Protein AF-A0A0B7FF82-F1 (afdb_monomer_lite)

pLDDT: mean 78.98, std 16.93, range [34.62, 98.12]

Organism: Thanatephorus cucumeris (strain AG1-IB / isolate 7/3/14) (NCBI:txid1108050)

Sequence (242 aa):
MGSDRDMAFTEPEFLHVLNASPKLRILHLDVTIRNASQSPSQIQLEELEVLFLSWVEDKTNLVRLLYPGAQPLKLILDARNRLSMSRSAAKELIKLFERSNVAELYVHHIKGTPGCGEALFNPFHLLELAPHLRTLAISGVDMNRYFRRLNKAPGPFYNTARLLHTLHMIETSIDWTSYLELVQMYGAQKITIWDCTLYNLEGASRTQEDQEVIRSLLASVCPDTRVLGDNILKLAGLYIEK

Radius of gyration: 19.56 Å; chains: 1; bounding box: 48×43×53 Å

Secondary structure (DSSP, 8-state):
-------EEEHHHHHHHHHT-TT--EEEE--EEES--SSPPPEEETT--EEEEE--S-THHHHTTEEE-SSPEEEEEEESS-----HHHHHHHHHHHHHS-EEEEEEEE-TT---TTGGGG-HHHHHHH-TT--EEEEES-BTHHHHTT--S---TT--S-----EEEEES-EEEHHHHHHHHHHHT-SEEEEES-EEE-SS-PPP-HHHHHHHHHHHHHH-SEEEEE-SSTT---------

Structure (mmCIF, N/CA/C/O backbone):
data_AF-A0A0B7FF82-F1
#
_entry.id   AF-A0A0B7FF82-F1
#
loop_
_atom_site.group_PDB
_atom_site.id
_atom_site.type_symbol
_atom_site.label_atom_id
_atom_site.label_alt_id
_atom_site.label_comp_id
_atom_site.label_asym_id
_atom_site.label_entity_id
_atom_site.label_seq_id
_atom_site.pdbx_PDB_ins_code
_atom_site.Cartn_x
_atom_site.Cartn_y
_atom_site.Cartn_z
_atom_site.occupancy
_atom_site.B_iso_or_equiv
_atom_site.auth_seq_id
_atom_site.auth_comp_id
_atom_site.auth_asym_id
_atom_site.auth_atom_id
_atom_site.pdbx_PDB_model_num
ATOM 1 N N . MET A 1 1 ? -18.353 28.192 -8.642 1.00 40.00 1 MET A N 1
ATOM 2 C CA . MET A 1 1 ? -17.470 27.526 -7.662 1.00 40.00 1 MET A CA 1
ATOM 3 C C . MET A 1 1 ? -18.359 26.999 -6.551 1.00 40.00 1 MET A C 1
ATOM 5 O O . MET A 1 1 ? -18.756 27.769 -5.688 1.00 40.00 1 MET A O 1
ATOM 9 N N . GLY A 1 2 ? -18.812 25.750 -6.673 1.00 38.81 2 GLY A N 1
ATOM 10 C CA . GLY A 1 2 ? -19.641 25.122 -5.645 1.00 38.81 2 GLY A CA 1
ATOM 11 C C . GLY A 1 2 ? -18.763 24.794 -4.447 1.00 38.81 2 GLY A C 1
ATOM 12 O O . GLY A 1 2 ? -17.707 24.197 -4.627 1.00 38.81 2 GLY A O 1
ATOM 13 N N . SER A 1 3 ? -19.159 25.231 -3.253 1.00 44.31 3 SER A N 1
ATOM 14 C CA . SER A 1 3 ? -18.548 24.758 -2.016 1.00 44.31 3 SER A CA 1
ATOM 15 C C . SER A 1 3 ? -18.901 23.282 -1.879 1.00 44.31 3 SER A C 1
ATOM 17 O O . SER A 1 3 ? -20.028 22.952 -1.493 1.00 44.31 3 SER A O 1
ATOM 19 N N . ASP A 1 4 ? -17.971 22.415 -2.257 1.00 48.25 4 ASP A N 1
ATOM 20 C CA . ASP A 1 4 ? -18.033 21.013 -1.885 1.00 48.25 4 ASP A CA 1
ATOM 21 C C . ASP A 1 4 ? -18.129 20.987 -0.358 1.00 48.25 4 ASP A C 1
ATOM 23 O O . ASP A 1 4 ? -17.284 21.538 0.354 1.00 48.25 4 ASP A O 1
ATOM 27 N N . ARG A 1 5 ? -19.273 20.533 0.152 1.00 54.03 5 ARG A N 1
ATOM 28 C CA . ARG A 1 5 ? -19.497 20.474 1.592 1.00 54.03 5 ARG A CA 1
ATOM 29 C C . ARG A 1 5 ? -18.702 19.280 2.081 1.00 54.03 5 ARG A C 1
ATOM 31 O O . ARG A 1 5 ? -19.242 18.180 2.102 1.00 54.03 5 ARG A O 1
ATOM 38 N N . ASP A 1 6 ? -17.452 19.508 2.471 1.00 66.25 6 ASP A N 1
ATOM 39 C CA . ASP A 1 6 ? -16.661 18.499 3.169 1.00 66.25 6 ASP A CA 1
ATOM 40 C C . ASP A 1 6 ? -17.501 17.925 4.313 1.00 66.25 6 ASP A C 1
ATOM 42 O O . ASP A 1 6 ? -17.897 18.636 5.249 1.00 66.25 6 ASP A O 1
ATOM 46 N N . MET A 1 7 ? -17.823 16.636 4.207 1.00 72.94 7 MET A N 1
ATOM 47 C CA . MET A 1 7 ? -18.606 15.931 5.207 1.00 72.94 7 MET A CA 1
ATOM 48 C C . MET A 1 7 ? -17.759 15.826 6.476 1.00 72.94 7 MET A C 1
ATOM 50 O O . MET A 1 7 ? -16.739 15.134 6.520 1.00 72.94 7 MET A O 1
ATOM 54 N N . ALA A 1 8 ? -18.156 16.567 7.506 1.00 84.69 8 ALA A N 1
ATOM 55 C CA . ALA A 1 8 ? -17.412 16.664 8.749 1.00 84.69 8 ALA A CA 1
ATOM 56 C C . ALA A 1 8 ? -18.181 16.012 9.895 1.00 84.69 8 ALA A C 1
ATOM 58 O O . ALA A 1 8 ? -19.346 16.330 10.117 1.00 84.69 8 ALA A O 1
ATOM 59 N N . PHE A 1 9 ? -17.492 15.156 10.643 1.00 87.44 9 PHE A N 1
ATOM 60 C CA . PHE A 1 9 ? -17.998 14.524 11.857 1.00 87.44 9 PHE A CA 1
ATOM 61 C C . PHE A 1 9 ? -17.228 15.051 13.062 1.00 87.44 9 PHE A C 1
ATOM 63 O O . PHE A 1 9 ? -16.037 15.353 12.970 1.00 87.44 9 PHE A O 1
ATOM 70 N N . THR A 1 10 ? -17.874 15.133 14.216 1.00 91.25 10 THR A N 1
ATOM 71 C CA . THR A 1 10 ? -17.145 15.123 15.488 1.00 91.25 10 THR A CA 1
ATOM 72 C C . THR A 1 10 ? -16.651 13.707 15.792 1.00 91.25 10 THR A C 1
ATOM 74 O O . THR A 1 10 ? -17.191 12.722 15.283 1.00 91.25 10 THR A O 1
ATOM 77 N N . GLU A 1 11 ? -15.620 13.578 16.629 1.00 90.88 11 GLU A N 1
ATOM 78 C CA . GLU A 1 11 ? -15.125 12.258 17.048 1.00 90.88 11 GLU A CA 1
ATOM 79 C C . GLU A 1 11 ? -16.233 11.363 17.652 1.00 90.88 11 GLU A C 1
ATOM 81 O O . GLU A 1 11 ? -16.356 10.222 17.203 1.00 90.88 11 GLU A O 1
ATOM 86 N N . PRO A 1 12 ? -17.100 11.836 18.575 1.00 91.88 12 PRO A N 1
ATOM 87 C CA . PRO A 1 12 ? -18.174 11.005 19.122 1.00 91.88 12 PRO A CA 1
ATOM 88 C C . PRO A 1 12 ? -19.206 10.561 18.082 1.00 91.88 12 PRO A C 1
ATOM 90 O O . PRO A 1 12 ? -19.645 9.415 18.121 1.00 91.88 12 PRO A O 1
ATOM 93 N N . GLU A 1 13 ? -19.585 11.434 17.142 1.00 92.31 13 GLU A N 1
ATOM 94 C CA . GLU A 1 13 ? -20.528 11.079 16.070 1.00 92.31 13 GLU A CA 1
ATOM 95 C C . GLU A 1 13 ? -19.948 9.987 15.172 1.00 92.31 13 GLU A C 1
ATOM 97 O O . GLU A 1 13 ? -20.625 9.009 14.860 1.00 92.31 13 GLU A O 1
ATOM 102 N N . PHE A 1 14 ? -18.673 10.119 14.803 1.00 91.88 14 PHE A N 1
ATOM 103 C CA . PHE A 1 14 ? -17.989 9.126 13.985 1.00 91.88 14 PHE A CA 1
ATOM 104 C C . PHE A 1 14 ? -17.886 7.771 14.697 1.00 91.88 14 PHE A C 1
ATOM 106 O O . PHE A 1 14 ? -18.216 6.733 14.122 1.00 91.88 14 PHE A O 1
ATOM 113 N N . LEU A 1 15 ? -17.495 7.777 15.974 1.00 91.62 15 LEU A N 1
ATOM 114 C CA . LEU A 1 15 ? -17.429 6.563 16.787 1.00 91.62 15 LEU A CA 1
ATOM 115 C C . LEU A 1 15 ? -18.806 5.929 16.988 1.00 91.62 15 LEU A C 1
ATOM 117 O O . LEU A 1 15 ? -18.913 4.707 16.987 1.00 91.62 15 LEU A O 1
ATOM 121 N N . HIS A 1 16 ? -19.863 6.727 17.142 1.00 93.44 16 HIS A N 1
ATOM 122 C CA . HIS A 1 16 ? -21.224 6.214 17.260 1.00 93.44 16 HIS A CA 1
ATOM 123 C C . HIS A 1 16 ? -21.656 5.459 15.996 1.00 93.44 16 HIS A C 1
ATOM 125 O O . HIS A 1 16 ? -22.162 4.342 16.098 1.00 93.44 16 HIS A O 1
ATOM 131 N N . VAL A 1 17 ? -21.393 6.025 14.812 1.00 92.62 17 VAL A N 1
ATOM 132 C CA . VAL A 1 17 ? -21.700 5.384 13.521 1.00 92.62 17 VAL A CA 1
ATOM 133 C C . VAL A 1 17 ? -20.985 4.041 13.385 1.00 92.62 17 VAL A C 1
ATOM 135 O O . VAL A 1 17 ? -21.599 3.038 13.016 1.00 92.62 17 VAL A O 1
ATOM 138 N N . LEU A 1 18 ? -19.693 4.006 13.708 1.00 93.25 18 LEU A N 1
ATOM 139 C CA . LEU A 1 18 ? -18.904 2.783 13.613 1.00 93.25 18 LEU A CA 1
ATOM 140 C C . LEU A 1 18 ? -19.322 1.742 14.670 1.00 93.25 18 LEU A C 1
ATOM 142 O O . LEU A 1 18 ? -19.438 0.565 14.341 1.00 93.25 18 LEU A O 1
ATOM 146 N N . ASN A 1 19 ? -19.646 2.155 15.902 1.00 92.94 19 ASN A N 1
ATOM 147 C CA . ASN A 1 19 ? -20.131 1.252 16.958 1.00 92.94 19 ASN A CA 1
ATOM 148 C C . ASN A 1 19 ? -21.500 0.640 16.638 1.00 92.94 19 ASN A C 1
ATOM 150 O O . ASN A 1 19 ? -21.784 -0.485 17.044 1.00 92.94 19 ASN A O 1
ATOM 154 N N . ALA A 1 20 ? -22.348 1.353 15.893 1.00 95.06 20 ALA A N 1
ATOM 155 C CA . ALA A 1 20 ? -23.614 0.815 15.401 1.00 95.06 20 ALA A CA 1
ATOM 156 C C . ALA A 1 20 ? -23.423 -0.277 14.326 1.00 95.06 20 ALA A C 1
ATOM 158 O O . ALA A 1 20 ? -24.378 -0.970 13.977 1.00 95.06 20 ALA A O 1
ATOM 159 N N . SER A 1 21 ? -22.196 -0.447 13.818 1.00 94.94 21 SER A N 1
ATOM 160 C CA . SER A 1 21 ? -21.850 -1.353 12.722 1.00 94.94 21 SER A CA 1
ATOM 161 C C . SER A 1 21 ? -20.706 -2.313 13.106 1.00 94.94 21 SER A C 1
ATOM 163 O O . SER A 1 21 ? -19.668 -2.314 12.450 1.00 94.94 21 SER A O 1
ATOM 165 N N . PRO A 1 22 ? -20.858 -3.177 14.130 1.00 91.12 22 PRO A N 1
ATOM 166 C CA . PRO A 1 22 ? -19.760 -4.024 14.622 1.00 91.12 22 PRO A CA 1
ATOM 167 C C . PRO A 1 22 ? -19.246 -5.051 13.596 1.00 91.12 22 PRO A C 1
ATOM 169 O O . PRO A 1 22 ? -18.112 -5.505 13.692 1.00 91.12 22 PRO A O 1
ATOM 172 N N . LYS A 1 23 ? -20.062 -5.392 12.590 1.00 95.25 23 LYS A N 1
ATOM 173 C CA . LYS A 1 23 ? -19.728 -6.321 11.493 1.00 95.25 23 LYS A CA 1
ATOM 174 C C . LYS A 1 23 ? -19.339 -5.602 10.199 1.00 95.25 23 LYS A C 1
ATOM 176 O O . LYS A 1 23 ? -19.610 -6.074 9.094 1.00 95.25 23 LYS A O 1
ATOM 181 N N . LEU A 1 24 ? -18.817 -4.384 10.316 1.00 96.62 24 LEU A N 1
ATOM 182 C CA . LEU A 1 24 ? -18.441 -3.576 9.164 1.00 96.62 24 LEU A CA 1
ATOM 183 C C . LEU A 1 24 ? -17.237 -4.200 8.449 1.00 96.62 24 LEU A C 1
ATOM 185 O O . LEU A 1 24 ? -16.134 -4.219 8.984 1.00 96.62 24 LEU A O 1
ATOM 189 N N . ARG A 1 25 ? -17.454 -4.653 7.211 1.00 97.50 25 ARG A N 1
ATOM 190 C CA . ARG A 1 25 ? -16.411 -5.277 6.376 1.00 97.50 25 ARG A CA 1
ATOM 191 C C . ARG A 1 25 ? -15.735 -4.307 5.416 1.00 97.50 25 ARG A C 1
ATOM 193 O O . ARG A 1 25 ? -14.570 -4.482 5.077 1.00 97.50 25 ARG A O 1
ATOM 200 N N . ILE A 1 26 ? -16.456 -3.280 4.970 1.00 97.44 26 ILE A N 1
ATOM 201 C CA . ILE A 1 26 ? -15.978 -2.307 3.985 1.00 97.44 26 ILE A CA 1
ATOM 202 C C . ILE A 1 26 ? -16.196 -0.913 4.551 1.0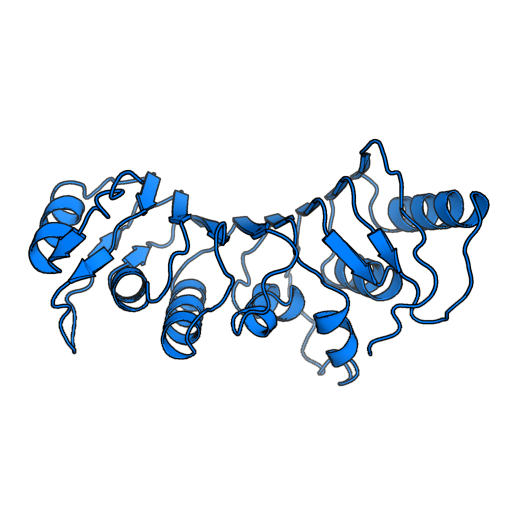0 97.44 26 ILE A C 1
ATOM 204 O O . ILE A 1 26 ? -17.328 -0.533 4.843 1.00 97.44 26 ILE A O 1
ATOM 208 N N . LEU A 1 27 ? -15.118 -0.146 4.670 1.00 95.00 27 LEU A N 1
ATOM 209 C CA . LEU A 1 27 ? -15.146 1.220 5.165 1.00 95.00 27 LEU A CA 1
ATOM 210 C C . LEU A 1 27 ? -14.478 2.149 4.155 1.00 95.00 27 LEU A C 1
ATOM 212 O O . LEU A 1 27 ? -13.267 2.098 3.947 1.00 95.00 27 LEU A O 1
ATOM 216 N N . HIS A 1 28 ? -15.282 3.008 3.534 1.00 93.81 28 HIS A N 1
ATOM 217 C CA . HIS A 1 28 ? -14.808 4.068 2.653 1.00 93.81 28 HIS A CA 1
ATOM 218 C C . HIS A 1 28 ? -14.920 5.400 3.383 1.00 93.81 28 HIS A C 1
ATOM 220 O O . HIS A 1 28 ? -16.013 5.830 3.743 1.00 93.81 28 HIS A O 1
ATOM 226 N N . LEU A 1 29 ? -13.776 6.042 3.610 1.00 89.38 29 LEU A N 1
ATOM 227 C CA . LEU A 1 29 ? -13.695 7.298 4.332 1.00 89.38 29 LEU A CA 1
ATOM 228 C C . LEU A 1 29 ? -13.237 8.428 3.424 1.00 89.38 29 LEU A C 1
ATOM 230 O O . LEU A 1 29 ? -12.063 8.525 3.053 1.00 89.38 29 LEU A O 1
ATOM 234 N N . ASP A 1 30 ? -14.169 9.342 3.177 1.00 86.25 30 ASP A N 1
ATOM 235 C CA . ASP A 1 30 ? -13.869 10.679 2.687 1.00 86.25 30 ASP A CA 1
ATOM 236 C C . ASP A 1 30 ? -14.491 11.758 3.576 1.00 86.25 30 ASP A C 1
ATOM 238 O O . ASP A 1 30 ? -15.372 12.514 3.184 1.00 86.25 30 ASP A O 1
ATOM 242 N N . VAL A 1 31 ? -14.081 11.741 4.845 1.00 86.38 31 VAL A N 1
ATOM 243 C CA . VAL A 1 31 ? -14.624 12.612 5.889 1.00 86.38 31 VAL A CA 1
ATOM 244 C C . VAL A 1 31 ? -13.506 13.271 6.686 1.00 86.38 31 VAL A C 1
ATOM 246 O O . VAL A 1 31 ? -12.389 12.744 6.763 1.00 86.38 31 VAL A O 1
ATOM 249 N N . THR A 1 32 ? -13.835 14.387 7.332 1.00 85.81 32 THR A N 1
ATOM 250 C CA . THR A 1 32 ? -12.939 15.106 8.247 1.00 85.81 32 THR A CA 1
ATOM 251 C C . THR A 1 32 ? -13.455 15.007 9.677 1.00 85.81 32 THR A C 1
ATOM 253 O O . THR A 1 32 ? -14.637 15.239 9.931 1.00 85.81 32 THR A O 1
ATOM 256 N N . ILE A 1 33 ? -12.565 14.702 10.628 1.00 87.25 33 ILE A N 1
ATOM 257 C CA . ILE A 1 33 ? -12.908 14.644 12.055 1.00 87.25 33 ILE A CA 1
ATOM 258 C C . ILE A 1 33 ? -12.558 15.972 12.728 1.00 87.25 33 ILE A C 1
ATOM 260 O O . ILE A 1 33 ? -11.385 16.338 12.841 1.00 87.25 33 ILE A O 1
ATOM 264 N N . ARG A 1 34 ? -13.582 16.689 13.192 1.00 86.69 34 ARG A N 1
ATOM 265 C CA . ARG A 1 34 ? -13.465 17.939 13.953 1.00 86.69 34 ARG A CA 1
ATOM 266 C C . ARG A 1 34 ? -13.378 17.661 15.450 1.00 86.69 34 ARG A C 1
ATOM 268 O O . ARG A 1 34 ? -13.913 16.667 15.935 1.00 86.69 34 ARG A O 1
ATOM 275 N N . ASN A 1 35 ? -12.757 18.591 16.180 1.00 81.88 35 ASN A N 1
ATOM 276 C CA . ASN A 1 35 ? -12.686 18.589 17.649 1.00 81.88 35 ASN A CA 1
ATOM 277 C C . ASN A 1 35 ? -12.169 17.268 18.231 1.00 81.88 35 ASN A C 1
ATOM 279 O O . ASN A 1 35 ? -12.656 16.787 19.250 1.00 81.88 35 ASN A O 1
ATOM 283 N N . ALA A 1 36 ? -11.215 16.658 17.539 1.00 82.12 36 ALA A N 1
ATOM 284 C CA . ALA A 1 36 ? -10.747 15.338 17.888 1.00 82.12 36 ALA A CA 1
ATOM 285 C C . ALA A 1 36 ? -9.899 15.403 19.173 1.00 82.12 36 ALA A C 1
ATOM 287 O O . ALA A 1 36 ? -9.033 16.270 19.320 1.00 82.12 36 ALA A O 1
ATOM 288 N N . SER A 1 37 ? -10.152 14.484 20.101 1.00 85.19 37 SER A N 1
ATOM 289 C CA . SER A 1 37 ? -9.522 14.426 21.420 1.00 85.19 37 SER A CA 1
ATOM 290 C C . SER A 1 37 ? -8.003 14.261 21.308 1.00 85.19 37 SER A C 1
ATOM 292 O O . SER A 1 37 ? -7.484 13.715 20.334 1.00 85.19 37 SER A O 1
ATOM 294 N N . GLN A 1 38 ? -7.246 14.706 22.312 1.00 83.62 38 GLN A N 1
ATOM 295 C CA . GLN A 1 38 ? -5.817 14.369 22.391 1.00 83.62 38 GLN A CA 1
ATOM 296 C C . GLN A 1 38 ? -5.604 12.874 22.674 1.00 83.62 38 GLN A C 1
ATOM 298 O O . GLN A 1 38 ? -4.640 12.292 22.180 1.00 83.62 38 GLN A O 1
ATOM 303 N N . SER A 1 39 ? -6.547 12.259 23.389 1.00 83.50 39 SER A N 1
ATOM 304 C CA . SER A 1 39 ? -6.572 10.839 23.740 1.00 83.50 39 SER A CA 1
ATOM 305 C C . SER A 1 39 ? -7.880 10.244 23.229 1.00 83.50 39 SER A C 1
ATOM 307 O O . SER A 1 39 ? -8.856 10.173 23.982 1.00 83.50 39 SER A O 1
ATOM 309 N N . PRO A 1 40 ? -7.960 9.933 21.928 1.00 81.81 40 PRO A N 1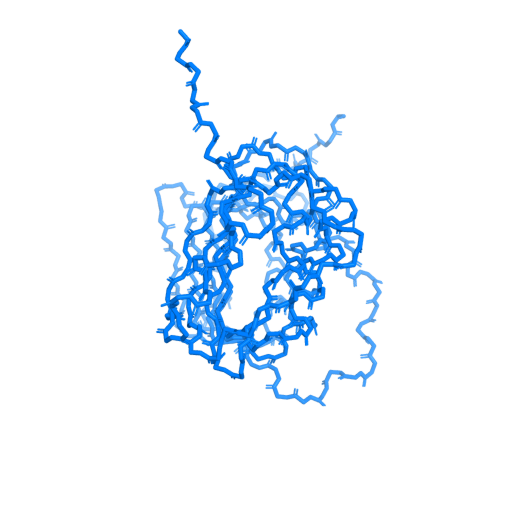
ATOM 310 C CA . PRO A 1 40 ? -9.214 9.527 21.332 1.00 81.81 40 PRO A CA 1
ATOM 311 C C . PRO A 1 40 ? -9.617 8.118 21.754 1.00 81.81 40 PRO A C 1
ATOM 313 O O . PRO A 1 40 ? -8.767 7.249 21.972 1.00 81.81 40 PRO A O 1
ATOM 316 N N . SER A 1 41 ? -10.926 7.885 21.820 1.00 84.06 41 SER A N 1
ATOM 317 C CA . SER A 1 41 ? -11.439 6.524 21.980 1.00 84.06 41 SER A CA 1
ATOM 318 C C . SER A 1 41 ? -11.215 5.743 20.687 1.00 84.06 41 SER A C 1
ATOM 320 O O . SER A 1 41 ? -11.465 6.241 19.591 1.00 84.06 41 SER A O 1
ATOM 322 N N . GLN A 1 42 ? -10.707 4.523 20.817 1.00 87.25 42 GLN A N 1
ATOM 323 C CA . GLN A 1 42 ? -10.388 3.655 19.686 1.00 87.25 42 GLN A CA 1
ATOM 324 C C . GLN A 1 42 ? -11.567 2.745 19.378 1.00 87.25 42 GLN A C 1
ATOM 326 O O . GLN A 1 42 ? -12.291 2.343 20.291 1.00 87.25 42 GLN A O 1
ATOM 331 N N . ILE A 1 43 ? -11.731 2.389 18.106 1.00 90.00 43 ILE A N 1
ATOM 332 C CA . ILE A 1 43 ? -12.765 1.452 17.687 1.00 90.00 43 ILE A CA 1
ATOM 333 C C . ILE A 1 43 ? -12.172 0.203 17.057 1.00 90.00 43 ILE A C 1
ATOM 335 O O . ILE A 1 43 ? -11.415 0.275 16.088 1.00 90.00 43 ILE A O 1
ATOM 339 N N . GLN A 1 44 ? -12.546 -0.939 17.630 1.00 93.94 44 GLN A N 1
ATOM 340 C CA . GLN A 1 44 ? -12.208 -2.252 17.105 1.00 93.94 44 GLN A CA 1
ATOM 341 C C . GLN A 1 44 ? -13.105 -2.553 15.906 1.00 93.94 44 GLN A C 1
ATOM 343 O O . GLN A 1 44 ? -14.330 -2.523 16.008 1.00 93.94 44 GLN A O 1
ATOM 348 N N . LEU A 1 45 ? -12.483 -2.829 14.766 1.00 95.44 45 LEU A N 1
ATOM 349 C CA . LEU A 1 45 ? -13.148 -3.166 13.513 1.00 95.44 45 LEU A CA 1
ATOM 350 C C . LEU A 1 45 ? -12.754 -4.603 13.139 1.00 95.44 45 LEU A C 1
ATOM 352 O O . LEU A 1 45 ? -11.951 -4.828 12.233 1.00 95.44 45 LEU A O 1
ATOM 356 N N . GLU A 1 46 ? -13.265 -5.572 13.906 1.00 95.88 46 GLU A N 1
ATOM 357 C CA . GLU A 1 46 ? -12.818 -6.976 13.876 1.00 95.88 46 GLU A CA 1
ATOM 358 C C . GLU A 1 46 ? -13.027 -7.660 12.519 1.00 95.88 46 GLU A C 1
ATOM 360 O O . GLU A 1 46 ? -12.185 -8.448 12.088 1.00 95.88 46 GLU A O 1
ATOM 365 N N . GLU A 1 47 ? -14.131 -7.336 11.842 1.00 96.94 47 GLU A N 1
ATOM 366 C CA . GLU A 1 47 ? -14.510 -7.911 10.546 1.00 96.94 47 GLU A CA 1
ATOM 367 C C . GLU A 1 47 ? -14.066 -7.048 9.349 1.00 96.94 47 GLU A C 1
ATOM 369 O O . GLU A 1 47 ? -14.467 -7.320 8.219 1.00 96.94 47 GLU A O 1
ATOM 374 N N . LEU A 1 48 ? -13.256 -6.001 9.559 1.00 97.69 48 LEU A N 1
ATOM 375 C CA . LEU A 1 48 ? -12.864 -5.096 8.478 1.00 97.69 48 LEU A CA 1
ATOM 376 C C . LEU A 1 48 ? -11.927 -5.780 7.478 1.00 97.69 48 LEU A C 1
ATOM 378 O O . LEU A 1 48 ? -10.819 -6.185 7.816 1.00 97.69 48 LEU A O 1
ATOM 382 N N . GLU A 1 49 ? -12.357 -5.820 6.221 1.00 98.12 49 GLU A N 1
ATOM 383 C CA . GLU A 1 49 ? -11.633 -6.431 5.104 1.00 98.12 49 GLU A CA 1
ATOM 384 C C . GLU A 1 49 ? -11.145 -5.390 4.098 1.00 98.12 49 GLU A C 1
ATOM 386 O O . GLU A 1 49 ? -10.108 -5.575 3.466 1.00 98.12 49 GLU A O 1
ATOM 391 N N . VAL A 1 50 ? -11.871 -4.280 3.933 1.00 98.06 50 VAL A N 1
ATOM 392 C CA . VAL A 1 50 ? -11.520 -3.220 2.982 1.00 98.06 50 VAL A CA 1
ATOM 393 C C . VAL A 1 50 ? -11.576 -1.867 3.668 1.00 98.06 50 VAL A C 1
ATOM 395 O O . VAL A 1 50 ? -12.631 -1.441 4.139 1.00 98.06 50 VAL A O 1
ATOM 398 N N . LEU A 1 51 ? -10.449 -1.160 3.659 1.00 96.00 51 LEU A N 1
ATOM 399 C CA . LEU A 1 51 ? -10.345 0.219 4.109 1.00 96.00 51 LEU A CA 1
ATOM 400 C C . LEU A 1 51 ? -9.909 1.100 2.943 1.00 96.00 51 LEU A C 1
ATOM 402 O O . LEU A 1 51 ? -8.790 0.985 2.447 1.00 96.00 51 LEU A O 1
ATOM 406 N N . PHE A 1 52 ? -10.790 2.002 2.528 1.00 94.06 52 PHE A N 1
ATOM 407 C CA . PHE A 1 52 ? -10.482 3.029 1.546 1.00 94.06 52 PHE A CA 1
ATOM 408 C C . PHE A 1 52 ? -10.332 4.374 2.249 1.00 94.06 52 PHE A C 1
ATOM 410 O O . PHE A 1 52 ? -11.272 4.866 2.876 1.00 94.06 52 PHE A O 1
ATOM 417 N N . LEU A 1 53 ? -9.160 4.984 2.104 1.00 89.12 53 LEU A N 1
ATOM 418 C CA . LEU A 1 53 ? -8.854 6.319 2.592 1.00 89.12 53 LEU A CA 1
ATOM 419 C C . LEU A 1 53 ? -8.631 7.237 1.389 1.00 89.12 53 LEU A C 1
ATOM 421 O O . LEU A 1 53 ? -7.560 7.226 0.778 1.00 89.12 53 LEU A O 1
ATOM 425 N N . SER A 1 54 ? -9.637 8.059 1.081 1.00 84.06 54 SER A N 1
ATOM 426 C CA . SER A 1 54 ? -9.428 9.243 0.244 1.00 84.06 54 SER A CA 1
ATOM 427 C C . SER A 1 54 ? -8.505 10.168 1.032 1.00 84.06 54 SER A C 1
ATOM 429 O O . SER A 1 54 ? -8.821 10.523 2.165 1.00 84.06 54 SER A O 1
ATOM 431 N N . TRP A 1 55 ? -7.319 10.489 0.537 1.00 72.25 55 TRP A N 1
ATOM 432 C CA . TRP A 1 55 ? -6.353 11.296 1.270 1.00 72.25 55 TRP A CA 1
ATOM 433 C C . TRP A 1 55 ? -6.490 12.763 0.875 1.00 72.25 55 TRP A C 1
ATOM 435 O O . TRP A 1 55 ? -5.972 13.224 -0.141 1.00 72.25 55 TRP A O 1
ATOM 445 N N . VAL A 1 56 ? -7.185 13.493 1.739 1.00 57.56 56 VAL A N 1
ATOM 446 C CA . VAL A 1 56 ? -7.207 14.957 1.796 1.00 57.56 56 VAL A CA 1
ATOM 447 C C . VAL A 1 56 ? -6.468 15.347 3.081 1.00 57.56 56 VAL A C 1
ATOM 449 O O . VAL A 1 56 ? -6.475 14.574 4.039 1.00 57.56 56 VAL A O 1
ATOM 452 N N . GLU A 1 57 ? -5.741 16.463 3.074 1.00 63.53 57 GLU A N 1
ATOM 453 C CA . GLU A 1 57 ? -4.800 16.888 4.124 1.00 63.53 57 GLU A CA 1
ATOM 454 C C . GLU A 1 57 ? -5.307 16.668 5.576 1.00 63.53 57 GLU A C 1
ATOM 456 O O . GLU A 1 57 ? -6.480 16.835 5.889 1.00 63.53 57 GLU A O 1
ATOM 461 N N . ASP A 1 58 ? -4.388 16.287 6.473 1.00 63.91 58 ASP A N 1
ATOM 462 C CA . ASP A 1 58 ? -4.588 16.115 7.927 1.00 63.91 58 ASP A CA 1
ATOM 463 C C . ASP A 1 58 ? -5.643 15.087 8.406 1.00 63.91 58 ASP A C 1
ATOM 465 O O . ASP A 1 58 ? -6.343 15.268 9.404 1.00 63.91 58 ASP A O 1
ATOM 469 N N . LYS A 1 59 ? -5.678 13.903 7.780 1.00 76.19 59 LYS A N 1
ATOM 470 C CA . LYS A 1 59 ? -6.422 12.731 8.296 1.00 76.19 59 LYS A CA 1
ATOM 471 C C . LYS A 1 59 ? -5.749 12.020 9.481 1.00 76.19 59 LYS A C 1
ATOM 473 O O . LYS A 1 59 ? -6.143 10.907 9.830 1.00 76.19 59 LYS A O 1
ATOM 478 N N . THR A 1 60 ? -4.801 12.673 10.168 1.00 84.44 60 THR A N 1
ATOM 479 C CA . THR A 1 60 ? -4.186 12.177 11.418 1.00 84.44 60 THR A CA 1
ATOM 480 C C . THR A 1 60 ? -5.267 11.739 12.409 1.00 84.44 60 THR A C 1
ATOM 482 O O . THR A 1 60 ? -5.203 10.655 12.992 1.00 84.44 60 THR A O 1
ATOM 485 N N . ASN A 1 61 ? -6.304 12.573 12.544 1.00 87.31 61 ASN A N 1
ATOM 486 C CA . ASN A 1 61 ? -7.383 12.353 13.494 1.00 87.31 61 ASN A CA 1
ATOM 487 C C . ASN A 1 61 ? -8.271 11.169 13.149 1.00 87.31 61 ASN A C 1
ATOM 489 O O . ASN A 1 61 ? -8.808 10.550 14.056 1.00 87.31 61 ASN A O 1
ATOM 493 N N . LEU A 1 62 ? -8.414 10.864 11.864 1.00 89.06 62 LEU A N 1
ATOM 494 C CA . LEU A 1 62 ? -9.201 9.741 11.387 1.00 89.06 62 LEU A CA 1
ATOM 495 C C . LEU A 1 62 ? -8.439 8.432 11.600 1.00 89.06 62 LEU A C 1
ATOM 497 O O . LEU A 1 62 ? -8.957 7.503 12.210 1.00 89.06 62 LEU A O 1
ATOM 501 N N . VAL A 1 63 ? -7.183 8.378 11.145 1.00 89.81 63 VAL A N 1
ATOM 502 C CA . VAL A 1 63 ? -6.375 7.150 11.153 1.00 89.81 63 VAL A CA 1
ATOM 503 C C . VAL A 1 63 ? -6.168 6.620 12.570 1.00 89.81 63 VAL A C 1
ATOM 505 O O . VAL A 1 63 ? -6.265 5.415 12.784 1.00 89.81 63 VAL A O 1
ATOM 508 N N . ARG A 1 64 ? -5.943 7.494 13.556 1.00 90.88 64 ARG A N 1
ATOM 509 C CA . ARG A 1 64 ? -5.735 7.089 14.959 1.00 90.88 64 ARG A CA 1
ATOM 510 C C . ARG A 1 64 ? -6.955 6.448 15.635 1.00 90.88 64 ARG A C 1
ATOM 512 O O . ARG A 1 64 ? -6.787 5.803 16.664 1.00 90.88 64 ARG A O 1
ATOM 519 N N . LEU A 1 65 ? -8.161 6.632 15.088 1.00 91.44 65 LEU A N 1
ATOM 520 C CA . LEU A 1 65 ? -9.389 6.031 15.625 1.00 91.44 65 LEU A CA 1
ATOM 521 C C . LEU A 1 65 ? -9.536 4.571 15.195 1.00 91.44 65 LEU A C 1
ATOM 523 O O . LEU A 1 65 ? -10.132 3.774 15.914 1.00 91.44 65 LEU A O 1
ATOM 527 N N . LEU A 1 66 ? -8.985 4.221 14.031 1.00 92.81 66 LEU A N 1
ATOM 528 C CA . LEU A 1 66 ? -9.215 2.939 13.376 1.00 92.81 66 LEU A CA 1
ATOM 529 C C . LEU A 1 66 ? -8.284 1.861 13.934 1.00 92.81 66 LEU A C 1
ATOM 531 O O . LEU A 1 66 ? -7.059 1.969 13.807 1.00 92.81 66 LEU A O 1
ATOM 535 N N . TYR A 1 67 ? -8.862 0.800 14.493 1.00 94.62 67 TYR A N 1
ATOM 536 C CA . TYR A 1 67 ? -8.154 -0.410 14.910 1.00 94.62 67 TYR A CA 1
ATOM 537 C C . TYR A 1 67 ? -8.752 -1.624 14.190 1.00 94.62 67 TYR A C 1
ATOM 539 O O . TYR A 1 67 ? -9.694 -2.237 14.693 1.00 94.62 67 TYR A O 1
ATOM 547 N N . PRO A 1 68 ? -8.256 -1.950 12.981 1.00 95.38 68 PRO A N 1
ATOM 548 C CA . PRO A 1 68 ? -8.659 -3.163 12.277 1.00 95.38 68 PRO A CA 1
ATOM 549 C C . PRO A 1 68 ? -8.317 -4.421 13.081 1.00 95.38 68 PRO A C 1
ATOM 551 O O . PRO A 1 68 ? -7.325 -4.447 13.809 1.00 95.38 68 PRO A O 1
ATOM 554 N N . GLY A 1 69 ? -9.133 -5.463 12.933 1.00 93.75 69 GLY A N 1
ATOM 555 C CA . GLY A 1 69 ? -8.871 -6.771 13.527 1.00 93.75 69 GLY A CA 1
ATOM 556 C C . GLY A 1 69 ? -7.742 -7.550 12.841 1.00 93.75 69 GLY A C 1
ATOM 557 O O . GLY A 1 69 ? -6.979 -7.039 12.023 1.00 93.75 69 GLY A O 1
ATOM 558 N N . ALA A 1 70 ? -7.666 -8.846 13.150 1.00 94.38 70 ALA A N 1
ATOM 559 C CA . ALA A 1 70 ? -6.665 -9.756 12.585 1.00 94.38 70 ALA A CA 1
ATOM 560 C C . ALA A 1 70 ? -6.958 -10.198 11.134 1.00 94.38 70 ALA A C 1
ATOM 562 O O . ALA A 1 70 ? -6.131 -10.883 10.522 1.00 94.38 70 ALA A O 1
ATOM 563 N N . GLN A 1 71 ? -8.124 -9.841 10.584 1.00 95.69 71 GLN A N 1
ATOM 564 C CA . GLN A 1 71 ? -8.514 -10.209 9.222 1.00 95.69 71 GLN A CA 1
ATOM 565 C C . GLN A 1 71 ? -7.565 -9.592 8.182 1.00 95.69 71 GLN A C 1
ATOM 567 O O . GLN A 1 71 ? -7.116 -8.459 8.369 1.00 95.69 71 GLN A O 1
ATOM 572 N N . PRO A 1 72 ? -7.247 -10.310 7.086 1.00 97.25 72 PRO A N 1
ATOM 573 C CA . PRO A 1 72 ? -6.484 -9.746 5.980 1.00 97.25 72 PRO A CA 1
ATOM 574 C C . PRO A 1 72 ? -7.152 -8.477 5.441 1.00 97.25 72 PRO A C 1
ATOM 576 O O . PRO A 1 72 ? -8.283 -8.514 4.960 1.00 97.25 72 PRO A O 1
ATOM 579 N N . LEU A 1 73 ? -6.434 -7.361 5.513 1.00 98.12 73 LEU A N 1
ATOM 580 C CA . LEU A 1 73 ? -6.938 -6.047 5.144 1.00 98.12 73 LEU A CA 1
ATOM 581 C C . LEU A 1 73 ? -6.450 -5.651 3.750 1.00 98.12 73 LEU A C 1
ATOM 583 O O . LEU A 1 73 ? -5.249 -5.664 3.460 1.00 98.12 73 LEU A O 1
ATOM 587 N N . LYS A 1 74 ? -7.392 -5.214 2.916 1.00 98.12 74 LYS A N 1
ATOM 588 C CA . LYS A 1 74 ? -7.147 -4.452 1.695 1.00 98.12 74 LYS A CA 1
ATOM 589 C C . LYS A 1 74 ? -7.185 -2.964 2.017 1.00 98.12 74 LYS A C 1
ATOM 591 O O . LYS A 1 74 ? -8.249 -2.406 2.286 1.00 98.12 74 LYS A O 1
ATOM 596 N N . LEU A 1 75 ? -6.026 -2.320 1.967 1.00 95.56 75 LEU A N 1
ATOM 597 C CA . LEU A 1 75 ? -5.873 -0.888 2.188 1.00 95.56 75 LEU A CA 1
ATOM 598 C C . LEU A 1 75 ? -5.749 -0.160 0.847 1.00 95.56 75 LEU A C 1
ATOM 600 O O . LEU A 1 75 ? -4.874 -0.467 0.038 1.00 95.56 75 LEU A O 1
ATOM 604 N N . ILE A 1 76 ? -6.617 0.820 0.616 1.00 93.50 76 ILE A N 1
ATOM 605 C CA . ILE A 1 76 ? -6.596 1.676 -0.570 1.00 93.50 76 ILE A CA 1
ATOM 606 C C . ILE A 1 76 ? -6.346 3.110 -0.113 1.00 93.50 76 ILE A C 1
ATOM 608 O O . ILE A 1 76 ? -7.112 3.659 0.677 1.00 93.50 76 ILE A O 1
ATOM 612 N N . LEU A 1 77 ? -5.261 3.699 -0.601 1.00 89.19 77 LEU A N 1
ATOM 613 C CA . LEU A 1 77 ? -4.827 5.057 -0.312 1.00 89.19 77 LEU A CA 1
ATOM 614 C C . LEU A 1 77 ? -4.922 5.869 -1.595 1.00 89.19 77 LEU A C 1
ATOM 616 O O . LEU A 1 77 ? -4.204 5.604 -2.559 1.00 89.19 77 LEU A O 1
ATOM 620 N N . ASP A 1 78 ? -5.811 6.851 -1.602 1.00 86.12 78 ASP A N 1
ATOM 621 C CA . ASP A 1 78 ? -6.105 7.643 -2.786 1.00 86.12 78 ASP A CA 1
ATOM 622 C C . ASP A 1 78 ? -5.739 9.111 -2.563 1.00 86.12 78 ASP A C 1
ATOM 624 O O . ASP A 1 78 ? -6.500 9.884 -1.991 1.00 86.12 78 ASP A O 1
ATOM 628 N N . ALA A 1 79 ? -4.550 9.504 -3.010 1.00 74.25 79 ALA A N 1
ATOM 629 C CA . ALA A 1 79 ? -4.014 10.851 -2.866 1.00 74.25 79 ALA A CA 1
ATOM 630 C C . ALA A 1 79 ? -4.298 11.709 -4.109 1.00 74.25 79 ALA A C 1
ATOM 632 O O . ALA A 1 79 ? -3.384 12.260 -4.727 1.00 74.25 79 ALA A O 1
ATOM 633 N N . ARG A 1 80 ? -5.582 11.812 -4.471 1.00 66.88 80 ARG A N 1
ATOM 634 C CA . ARG A 1 80 ? -6.074 12.519 -5.662 1.00 66.88 80 ARG A CA 1
ATOM 635 C C . ARG A 1 80 ? -5.611 13.977 -5.773 1.00 66.88 80 ARG A C 1
ATOM 637 O O . ARG A 1 80 ? -5.375 14.437 -6.879 1.00 66.88 80 ARG A O 1
ATOM 644 N N . ASN A 1 81 ? -5.462 14.713 -4.669 1.00 57.38 81 ASN A N 1
ATOM 645 C CA . ASN A 1 81 ? -5.283 16.170 -4.760 1.00 57.38 81 ASN A CA 1
ATOM 646 C C . ASN A 1 81 ? -3.912 16.704 -4.327 1.00 57.38 81 ASN A C 1
ATOM 648 O O . ASN A 1 81 ? -3.474 17.672 -4.942 1.00 57.38 81 ASN A O 1
ATOM 652 N N . ARG A 1 82 ? -3.217 16.091 -3.354 1.00 58.78 82 ARG A N 1
ATOM 653 C CA . ARG A 1 82 ? -1.797 16.332 -3.001 1.00 58.78 82 ARG A CA 1
ATOM 654 C C . ARG A 1 82 ? -1.280 15.192 -2.121 1.00 58.78 82 ARG A C 1
ATOM 656 O O . ARG A 1 82 ? -1.947 14.825 -1.158 1.00 58.78 82 ARG A O 1
ATOM 663 N N . LEU A 1 83 ? -0.051 14.715 -2.341 1.00 57.34 83 LEU A N 1
ATOM 664 C CA . LEU A 1 83 ? 0.670 13.874 -1.365 1.00 57.34 83 LEU A CA 1
ATOM 665 C C . LEU A 1 83 ? 1.346 14.690 -0.241 1.00 57.34 83 LEU A C 1
ATOM 667 O O . LEU A 1 83 ? 2.359 14.273 0.332 1.00 57.34 83 LEU A O 1
ATOM 671 N N . SER A 1 84 ? 0.809 15.860 0.119 1.00 64.25 84 SER A N 1
ATOM 672 C CA . SER A 1 84 ? 1.245 16.630 1.293 1.00 64.25 84 SER A CA 1
ATOM 673 C C . SER A 1 84 ? 0.774 15.937 2.577 1.00 64.25 84 SER A C 1
ATOM 675 O O . SER A 1 84 ? -0.123 16.374 3.291 1.00 64.25 84 SER A O 1
ATOM 677 N N . MET A 1 85 ? 1.397 14.804 2.895 1.00 73.38 85 MET A N 1
ATOM 678 C CA . MET A 1 85 ? 1.181 14.128 4.162 1.00 73.38 85 MET A CA 1
ATOM 679 C C . MET A 1 85 ? 1.992 14.834 5.247 1.00 73.38 85 MET A C 1
ATOM 681 O O . MET A 1 85 ? 3.220 14.902 5.175 1.00 73.38 85 MET A O 1
ATOM 685 N N . SER A 1 86 ? 1.319 15.357 6.270 1.00 77.69 86 SER A N 1
ATOM 686 C CA . SER A 1 86 ? 2.014 15.874 7.447 1.00 77.69 86 SER A CA 1
ATOM 687 C C . SER A 1 86 ? 2.817 14.751 8.117 1.00 77.69 86 SER A C 1
ATOM 689 O O . SER A 1 86 ? 2.463 13.571 8.049 1.00 77.69 86 SER A O 1
ATOM 691 N N . ARG A 1 87 ? 3.903 15.101 8.818 1.00 80.00 87 ARG A N 1
ATOM 692 C CA . ARG A 1 87 ? 4.695 14.104 9.564 1.00 80.00 87 ARG A CA 1
ATOM 693 C C . ARG A 1 87 ? 3.855 13.355 10.603 1.00 80.00 87 ARG A C 1
ATOM 695 O O . ARG A 1 87 ? 4.154 12.202 10.892 1.00 80.00 87 ARG A O 1
ATOM 702 N N . SER A 1 88 ? 2.840 13.999 11.181 1.00 82.81 88 SER A N 1
ATOM 703 C CA . SER A 1 88 ? 1.913 13.354 12.115 1.00 82.81 88 SER A CA 1
ATOM 704 C C . SER A 1 88 ? 1.050 12.316 11.408 1.00 82.81 88 SER A C 1
ATOM 706 O O . SER A 1 88 ? 0.972 11.185 11.875 1.00 82.81 88 SER A O 1
ATOM 708 N N . ALA A 1 89 ? 0.484 12.657 10.250 1.00 81.69 89 ALA A N 1
ATOM 709 C CA . ALA A 1 89 ? -0.344 11.733 9.491 1.00 81.69 89 ALA A CA 1
ATOM 710 C C . ALA A 1 89 ? 0.474 10.534 8.974 1.00 81.69 89 ALA A C 1
ATOM 712 O O . ALA A 1 89 ? 0.005 9.402 9.050 1.00 81.69 89 ALA A O 1
ATOM 713 N N . ALA A 1 90 ? 1.731 10.754 8.569 1.00 82.44 90 ALA A N 1
ATOM 714 C CA . ALA A 1 90 ? 2.655 9.676 8.208 1.00 82.44 90 ALA A CA 1
ATOM 715 C C . ALA A 1 90 ? 2.937 8.729 9.382 1.00 82.44 90 ALA A C 1
ATOM 717 O O . ALA A 1 90 ? 2.891 7.514 9.216 1.00 82.44 90 ALA A O 1
ATOM 718 N N . LYS A 1 91 ? 3.175 9.267 10.586 1.00 86.69 91 LYS A N 1
ATOM 719 C CA . LYS A 1 91 ? 3.363 8.451 11.796 1.00 86.69 91 LYS A CA 1
ATOM 720 C C . LYS A 1 91 ? 2.124 7.627 12.138 1.00 86.69 91 LYS A C 1
ATOM 722 O O . LYS A 1 91 ? 2.260 6.461 12.485 1.00 86.69 91 LYS A O 1
ATOM 727 N N . GLU A 1 92 ? 0.932 8.209 12.048 1.00 88.25 92 GLU A N 1
ATOM 728 C CA . GLU A 1 92 ? -0.304 7.468 12.328 1.00 88.25 92 GLU A CA 1
ATOM 729 C C . GLU A 1 92 ? -0.589 6.397 11.273 1.00 88.25 92 GLU A C 1
ATOM 731 O O . GLU A 1 92 ? -1.078 5.322 11.618 1.00 88.25 92 GLU A O 1
ATOM 736 N N . LEU A 1 93 ? -0.224 6.643 10.012 1.00 88.56 93 LEU A N 1
ATOM 737 C CA . LEU A 1 93 ? -0.318 5.643 8.954 1.00 88.56 93 LEU A CA 1
ATOM 738 C C . LEU A 1 93 ? 0.681 4.494 9.163 1.00 88.56 93 LEU A C 1
ATOM 740 O O . LEU A 1 93 ? 0.297 3.339 9.021 1.00 88.56 93 LEU A O 1
ATOM 744 N N . ILE A 1 94 ? 1.918 4.776 9.591 1.00 89.69 94 ILE A N 1
ATOM 745 C CA . ILE A 1 94 ? 2.880 3.736 10.007 1.00 89.69 94 ILE A CA 1
ATOM 746 C C . ILE A 1 94 ? 2.286 2.880 11.128 1.00 89.69 94 ILE A C 1
ATOM 748 O O . ILE A 1 94 ? 2.225 1.661 11.002 1.00 89.69 94 ILE A O 1
ATOM 752 N N . LYS A 1 95 ? 1.751 3.510 12.181 1.00 91.69 95 LYS A N 1
ATOM 753 C CA . LYS A 1 95 ? 1.084 2.778 13.266 1.00 91.69 95 LYS A CA 1
ATOM 754 C C . LYS A 1 95 ? -0.112 1.965 12.776 1.00 91.69 95 LYS A C 1
ATOM 756 O O . LYS A 1 95 ? -0.468 0.983 13.421 1.00 91.69 95 LYS A O 1
ATOM 761 N N . LEU A 1 96 ? -0.809 2.410 11.723 1.00 92.31 96 LEU A N 1
ATOM 762 C CA . LEU A 1 96 ? -1.911 1.654 11.125 1.00 92.31 96 LEU A CA 1
ATOM 763 C C . LEU A 1 96 ? -1.375 0.377 10.478 1.00 92.31 96 LEU A C 1
ATOM 765 O O . LEU A 1 96 ? -1.946 -0.679 10.727 1.00 92.31 96 LEU A O 1
ATOM 769 N N . PHE A 1 97 ? -0.275 0.450 9.724 1.00 92.19 97 PHE A N 1
ATOM 770 C CA . PHE A 1 97 ? 0.395 -0.738 9.186 1.00 92.19 97 PHE A CA 1
ATOM 771 C C . PHE A 1 97 ? 0.837 -1.697 10.295 1.00 92.19 97 PHE A C 1
ATOM 773 O O . PHE A 1 97 ? 0.524 -2.878 10.222 1.00 92.19 97 PHE A O 1
ATOM 780 N N . GLU A 1 98 ? 1.477 -1.190 11.353 1.00 91.81 98 GLU A N 1
ATOM 781 C CA . GLU A 1 98 ? 1.987 -2.014 12.462 1.00 91.81 98 GLU A CA 1
ATOM 782 C C . GLU A 1 98 ? 0.893 -2.813 13.186 1.00 91.81 98 GLU A C 1
ATOM 784 O O . GLU A 1 98 ? 1.145 -3.920 13.658 1.00 91.81 98 GLU A O 1
ATOM 789 N N . ARG A 1 99 ? -0.323 -2.259 13.290 1.00 93.31 99 ARG A N 1
ATOM 790 C CA . ARG A 1 99 ? -1.442 -2.896 14.004 1.00 93.31 99 ARG A CA 1
ATOM 791 C C . ARG A 1 99 ? -2.432 -3.635 13.108 1.00 93.31 99 ARG A C 1
ATOM 793 O O . ARG A 1 99 ? -3.345 -4.258 13.637 1.00 93.31 99 ARG A O 1
ATOM 800 N N . SER A 1 100 ? -2.294 -3.538 11.787 1.00 94.31 100 SER A N 1
ATOM 801 C CA . SER A 1 100 ? -3.246 -4.120 10.836 1.00 94.31 100 SER A CA 1
ATOM 802 C C . SER A 1 100 ? -2.606 -5.261 10.062 1.00 94.31 100 SER A C 1
ATOM 804 O O . SER A 1 100 ? -1.442 -5.201 9.674 1.00 94.31 100 SER A O 1
ATOM 806 N N . ASN A 1 101 ? -3.390 -6.282 9.738 1.00 95.69 101 ASN A N 1
ATOM 807 C CA . ASN A 1 101 ? -2.937 -7.368 8.878 1.00 95.69 101 ASN A CA 1
ATOM 808 C C . ASN A 1 101 ? -3.067 -6.990 7.388 1.00 95.69 101 ASN 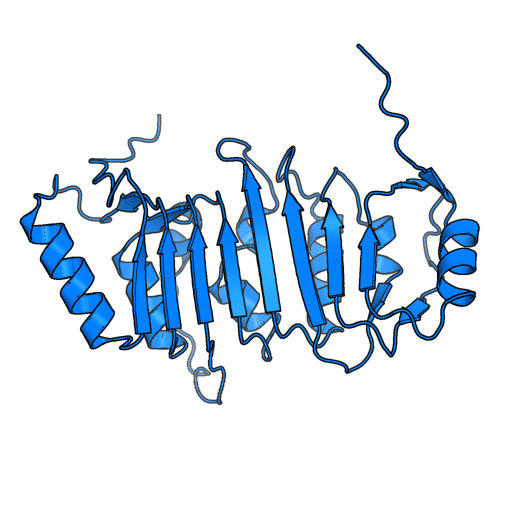A C 1
ATOM 810 O O . ASN A 1 101 ? -3.882 -7.559 6.667 1.00 95.69 101 ASN A O 1
ATOM 814 N N . VAL A 1 102 ? -2.313 -5.985 6.925 1.00 95.94 102 VAL A N 1
ATOM 815 C CA . VAL A 1 102 ? -2.404 -5.507 5.532 1.00 95.94 102 VAL A CA 1
ATOM 816 C C . VAL A 1 102 ? -1.880 -6.573 4.568 1.00 95.94 102 VAL A C 1
ATOM 818 O O . VAL A 1 102 ? -0.683 -6.850 4.524 1.00 95.94 102 VAL A O 1
ATOM 821 N N . ALA A 1 103 ? -2.787 -7.146 3.777 1.00 97.00 103 ALA A N 1
ATOM 822 C CA . ALA A 1 103 ? -2.493 -8.176 2.783 1.00 97.00 103 ALA A CA 1
ATOM 823 C C . ALA A 1 103 ? -2.495 -7.624 1.351 1.00 97.00 103 ALA A C 1
ATOM 825 O O . ALA A 1 103 ? -1.768 -8.129 0.492 1.00 97.00 103 ALA A O 1
ATOM 826 N N . GLU A 1 104 ? -3.264 -6.564 1.097 1.00 97.75 104 GLU A N 1
ATOM 827 C CA . GLU A 1 104 ? -3.265 -5.848 -0.177 1.00 97.75 104 GLU A CA 1
ATOM 828 C C . GLU A 1 104 ? -3.140 -4.342 0.061 1.00 97.75 104 GLU A C 1
ATOM 830 O O . GLU A 1 104 ? -3.855 -3.780 0.891 1.00 97.75 104 GLU A O 1
ATOM 835 N N . LEU A 1 105 ? -2.266 -3.682 -0.694 1.00 95.31 105 LEU A N 1
ATOM 836 C CA . LEU A 1 105 ? -2.068 -2.240 -0.640 1.00 95.31 105 LEU A CA 1
ATOM 837 C C . LEU A 1 105 ? -2.169 -1.643 -2.039 1.00 95.31 105 LEU A C 1
ATOM 839 O O . LEU A 1 105 ? -1.425 -2.021 -2.942 1.00 95.31 105 LEU A O 1
ATOM 843 N N . TYR A 1 106 ? -3.057 -0.666 -2.186 1.00 93.38 106 TYR A N 1
ATOM 844 C CA . TYR A 1 106 ? -3.219 0.127 -3.396 1.00 93.38 106 TYR A CA 1
ATOM 845 C C . TYR A 1 106 ? -2.921 1.580 -3.071 1.00 93.38 106 TYR A C 1
ATOM 847 O O . TYR A 1 106 ? -3.589 2.178 -2.233 1.00 93.38 106 TYR A O 1
ATOM 855 N N . VAL A 1 107 ? -1.929 2.148 -3.741 1.00 88.81 107 VAL A N 1
ATOM 856 C CA . VAL A 1 107 ? -1.560 3.556 -3.620 1.00 88.81 107 VAL A CA 1
ATOM 857 C C . VAL A 1 107 ? -1.831 4.217 -4.956 1.00 88.81 107 VAL A C 1
ATOM 859 O O . VAL A 1 107 ? -1.218 3.860 -5.960 1.00 88.81 107 VAL A O 1
ATOM 862 N N . HIS A 1 108 ? -2.744 5.179 -4.972 1.00 86.12 108 HIS A N 1
ATOM 863 C CA . HIS A 1 108 ? -3.026 6.002 -6.136 1.00 86.12 108 HIS A CA 1
ATOM 864 C C . HIS A 1 108 ? -2.625 7.447 -5.857 1.00 86.12 108 HIS A C 1
ATOM 866 O O . HIS A 1 108 ? -2.967 8.013 -4.819 1.00 86.12 108 HIS A O 1
ATOM 872 N N . HIS A 1 109 ? -1.882 8.035 -6.784 1.00 76.69 109 HIS A N 1
ATOM 873 C CA . HIS A 1 109 ? -1.410 9.406 -6.712 1.00 76.69 109 HIS A CA 1
ATOM 874 C C . HIS A 1 109 ? -1.503 10.066 -8.083 1.00 76.69 109 HIS A C 1
ATOM 876 O O . HIS A 1 109 ? -1.236 9.432 -9.098 1.00 76.69 109 HIS A O 1
ATOM 882 N N . ILE A 1 110 ? -1.816 11.361 -8.118 1.00 63.88 110 ILE A N 1
ATOM 883 C CA . ILE A 1 110 ? -1.778 12.136 -9.359 1.00 63.88 110 ILE A CA 1
ATOM 884 C C . ILE A 1 110 ? -0.385 12.747 -9.549 1.00 63.88 110 ILE A C 1
ATOM 886 O O . ILE A 1 110 ? 0.102 13.510 -8.712 1.00 63.88 110 ILE A O 1
ATOM 890 N N . LYS A 1 111 ? 0.258 12.435 -10.683 1.00 61.94 111 LYS A N 1
ATOM 891 C CA . LYS A 1 111 ? 1.575 12.968 -11.077 1.00 61.94 111 LYS A CA 1
ATOM 892 C C . LYS A 1 111 ? 1.654 14.492 -10.904 1.00 61.94 111 LYS A C 1
ATOM 894 O O . LYS A 1 111 ? 0.766 15.221 -11.333 1.00 61.94 111 LYS A O 1
ATOM 899 N N . GLY A 1 112 ? 2.779 14.975 -10.367 1.00 53.81 112 GLY A N 1
ATOM 900 C CA . GLY A 1 112 ? 3.119 16.404 -10.345 1.00 53.81 112 GLY A CA 1
ATOM 901 C C . GLY A 1 112 ? 2.867 17.139 -9.027 1.00 53.81 112 GLY A C 1
ATOM 902 O O . GLY A 1 112 ? 3.163 18.331 -8.958 1.00 53.81 112 GLY A O 1
ATOM 903 N N . THR A 1 113 ? 2.387 16.468 -7.971 1.00 52.72 113 THR A N 1
ATOM 904 C CA . THR A 1 113 ? 2.304 17.088 -6.637 1.00 52.72 113 THR A CA 1
ATOM 905 C C . THR A 1 113 ? 3.495 16.672 -5.757 1.00 52.72 113 THR A C 1
ATOM 907 O O . THR A 1 113 ? 3.610 15.499 -5.411 1.00 52.72 113 THR A O 1
ATOM 910 N N . PRO A 1 114 ? 4.429 17.585 -5.421 1.00 47.56 114 PRO A N 1
ATOM 911 C CA . PRO A 1 114 ? 5.491 17.292 -4.460 1.00 47.56 114 PRO A CA 1
ATOM 912 C C . PRO A 1 114 ? 4.886 17.146 -3.062 1.00 47.56 114 PRO A C 1
ATOM 914 O O . PRO A 1 114 ? 4.056 17.962 -2.653 1.00 47.56 114 PRO A O 1
ATOM 917 N N . GLY A 1 115 ? 5.287 16.115 -2.317 1.00 53.41 115 GLY A N 1
ATOM 918 C CA . GLY A 1 115 ? 4.587 15.764 -1.087 1.00 53.41 115 GLY A CA 1
ATOM 919 C C . GLY A 1 115 ? 5.433 15.025 -0.057 1.00 53.41 115 GLY A C 1
ATOM 920 O O . GLY A 1 115 ? 6.131 14.067 -0.357 1.00 53.41 115 GLY A O 1
ATOM 921 N N . CYS A 1 116 ? 5.349 15.427 1.212 1.00 47.62 116 CYS A N 1
ATOM 922 C CA . CYS A 1 116 ? 6.132 14.840 2.306 1.00 47.62 116 CYS A CA 1
ATOM 923 C C . CYS A 1 116 ? 5.787 13.369 2.640 1.00 47.62 116 CYS A C 1
ATOM 925 O O . CYS A 1 116 ? 6.442 12.785 3.504 1.00 47.62 116 CYS A O 1
ATOM 927 N N . GLY A 1 117 ? 4.805 12.764 1.960 1.00 55.62 117 GLY A N 1
ATOM 928 C CA . GLY A 1 117 ? 4.513 11.327 2.028 1.00 55.62 117 GLY A CA 1
ATOM 929 C C . GLY A 1 117 ? 5.453 10.455 1.191 1.00 55.62 117 GLY A C 1
ATOM 930 O O . GLY A 1 117 ? 5.451 9.242 1.361 1.00 55.62 117 GLY A O 1
ATOM 931 N N . GLU A 1 118 ? 6.280 11.062 0.334 1.00 63.00 118 GLU A N 1
ATOM 932 C CA . GLU A 1 118 ? 7.170 10.379 -0.609 1.00 63.00 118 GLU A CA 1
ATOM 933 C C . GLU A 1 118 ? 7.962 9.225 0.059 1.00 63.00 118 GLU A C 1
ATOM 935 O O . GLU A 1 118 ? 7.899 8.081 -0.383 1.00 63.00 118 GLU A O 1
ATOM 940 N N . ALA A 1 119 ? 8.621 9.457 1.200 1.00 62.97 119 ALA A N 1
ATOM 941 C CA . ALA A 1 119 ? 9.425 8.419 1.864 1.00 62.97 119 ALA A CA 1
ATOM 942 C C . ALA A 1 119 ? 8.619 7.212 2.387 1.00 62.97 119 ALA A C 1
ATOM 944 O O . ALA A 1 119 ? 9.170 6.115 2.468 1.00 62.97 119 ALA A O 1
ATOM 945 N N . LEU A 1 120 ? 7.343 7.403 2.741 1.00 70.25 120 LEU A N 1
ATOM 946 C CA . LEU A 1 120 ? 6.491 6.321 3.237 1.00 70.25 120 LEU A CA 1
ATOM 947 C C . LEU A 1 120 ? 6.126 5.341 2.119 1.00 70.25 120 LEU A C 1
ATOM 949 O O . LEU A 1 120 ? 6.007 4.148 2.370 1.00 70.25 120 LEU A O 1
ATOM 953 N N . PHE A 1 121 ? 5.987 5.834 0.887 1.00 76.00 121 PHE A N 1
ATOM 954 C CA . PHE A 1 121 ? 5.578 5.031 -0.266 1.00 76.00 121 PHE A CA 1
ATOM 955 C C . PHE A 1 121 ? 6.740 4.342 -0.984 1.00 76.00 121 PHE A C 1
ATOM 957 O O . PHE A 1 121 ? 6.568 3.813 -2.081 1.00 76.00 121 PHE A O 1
ATOM 964 N N . ASN A 1 122 ? 7.920 4.304 -0.361 1.00 80.19 122 ASN A N 1
ATOM 965 C CA . ASN A 1 122 ? 8.996 3.437 -0.811 1.00 80.19 122 ASN A CA 1
ATOM 966 C C . ASN A 1 122 ? 8.563 1.958 -0.648 1.00 80.19 122 ASN A C 1
ATOM 968 O O . ASN A 1 122 ? 8.305 1.540 0.483 1.00 80.19 122 ASN A O 1
ATOM 972 N N . PRO A 1 123 ? 8.523 1.143 -1.724 1.00 82.44 123 PRO A N 1
ATOM 973 C CA . PRO A 1 123 ? 8.107 -0.258 -1.664 1.00 82.44 123 PRO A CA 1
ATOM 974 C C . PRO A 1 123 ? 8.878 -1.091 -0.649 1.00 82.44 123 PRO A C 1
ATOM 976 O O . PRO A 1 123 ? 8.267 -1.884 0.057 1.00 82.44 123 PRO A O 1
ATOM 979 N N . PHE A 1 124 ? 10.194 -0.893 -0.533 1.00 82.62 124 PHE A N 1
ATOM 980 C CA . PHE A 1 124 ? 11.014 -1.638 0.425 1.00 82.62 124 PHE A CA 1
ATOM 981 C C . PHE A 1 124 ? 10.565 -1.353 1.855 1.00 82.62 124 PHE A C 1
ATOM 983 O O . PHE A 1 124 ? 10.384 -2.273 2.645 1.00 82.62 124 PHE A O 1
ATOM 990 N N . HIS A 1 125 ? 10.298 -0.083 2.161 1.00 83.12 125 HIS A N 1
ATOM 991 C CA . HIS A 1 125 ? 9.817 0.316 3.477 1.00 83.12 125 HIS A CA 1
ATOM 992 C C . HIS A 1 125 ? 8.392 -0.188 3.748 1.00 83.12 125 HIS A C 1
ATOM 994 O O . HIS A 1 125 ? 8.103 -0.672 4.837 1.00 83.12 125 HIS A O 1
ATOM 1000 N N . LEU A 1 126 ? 7.502 -0.154 2.751 1.00 85.06 126 LEU A N 1
ATOM 1001 C CA . LEU A 1 126 ? 6.153 -0.717 2.879 1.00 85.06 126 LEU A CA 1
ATOM 1002 C C . LEU A 1 126 ? 6.185 -2.227 3.152 1.00 85.06 126 LEU A C 1
ATOM 1004 O O . LEU A 1 126 ? 5.444 -2.711 4.002 1.00 85.06 126 LEU A O 1
ATOM 1008 N N . LEU A 1 127 ? 7.074 -2.961 2.482 1.00 86.69 127 LEU A N 1
ATOM 1009 C CA . LEU A 1 127 ? 7.283 -4.400 2.689 1.00 86.69 127 LEU A CA 1
ATOM 1010 C C . LEU A 1 127 ? 7.976 -4.715 4.027 1.00 86.69 127 LEU A C 1
ATOM 1012 O O . LEU A 1 127 ? 7.930 -5.850 4.511 1.00 86.69 127 LEU A O 1
ATOM 1016 N N . GLU A 1 128 ? 8.622 -3.725 4.645 1.00 85.62 128 GLU A N 1
ATOM 1017 C CA . GLU A 1 128 ? 9.101 -3.810 6.025 1.00 85.62 128 GLU A CA 1
ATOM 1018 C C . GLU A 1 128 ? 7.979 -3.628 7.044 1.00 85.62 128 GLU A C 1
ATOM 1020 O O . GLU A 1 128 ? 7.905 -4.401 7.999 1.00 85.62 128 GLU A O 1
ATOM 1025 N N . LEU A 1 129 ? 7.111 -2.641 6.817 1.00 86.56 129 LEU A N 1
ATOM 1026 C CA . LEU A 1 129 ? 5.997 -2.295 7.700 1.00 86.56 129 LEU A CA 1
ATOM 1027 C C . LEU A 1 129 ? 4.841 -3.301 7.641 1.00 86.56 129 LEU A C 1
ATOM 1029 O O . LEU A 1 129 ? 4.168 -3.515 8.645 1.00 86.56 129 LEU A O 1
ATOM 1033 N N . ALA A 1 130 ? 4.603 -3.910 6.480 1.00 90.19 130 ALA A N 1
ATOM 1034 C CA . ALA A 1 130 ? 3.508 -4.844 6.239 1.00 90.19 130 ALA A CA 1
ATOM 1035 C C . ALA A 1 130 ? 4.057 -6.225 5.832 1.00 90.19 130 ALA A C 1
ATOM 1037 O O . ALA A 1 130 ? 4.063 -6.572 4.650 1.00 90.19 130 ALA A O 1
ATOM 1038 N N . PRO A 1 131 ? 4.516 -7.052 6.790 1.00 89.44 131 PRO A N 1
ATOM 1039 C CA . PRO A 1 131 ? 5.156 -8.334 6.486 1.00 89.44 131 PRO A CA 1
ATOM 1040 C C . PRO A 1 131 ? 4.220 -9.365 5.833 1.00 89.44 131 PRO A C 1
ATOM 1042 O O . PRO A 1 131 ? 4.700 -10.335 5.252 1.00 89.44 131 PRO A O 1
ATOM 1045 N N . HIS A 1 132 ? 2.900 -9.172 5.918 1.00 92.25 132 HIS A N 1
ATOM 1046 C CA . HIS A 1 132 ? 1.895 -10.034 5.285 1.00 92.25 132 HIS A CA 1
ATOM 1047 C C . HIS A 1 132 ? 1.413 -9.516 3.923 1.00 92.25 132 HIS A C 1
ATOM 1049 O O . HIS A 1 132 ? 0.500 -10.104 3.339 1.00 92.25 132 HIS A O 1
ATOM 1055 N N . LEU A 1 133 ? 2.017 -8.441 3.407 1.00 94.06 133 LEU A N 1
ATOM 1056 C CA . LEU A 1 133 ? 1.630 -7.840 2.140 1.00 94.06 133 LEU A CA 1
ATOM 1057 C C . LEU A 1 133 ? 1.899 -8.804 0.979 1.00 94.06 133 LEU A C 1
ATOM 1059 O O . LEU A 1 133 ? 3.041 -9.153 0.689 1.00 94.06 133 LEU A O 1
ATOM 1063 N N . ARG A 1 134 ? 0.831 -9.212 0.290 1.00 95.50 134 ARG A N 1
ATOM 1064 C CA . ARG A 1 134 ? 0.880 -10.110 -0.874 1.00 95.50 134 ARG A CA 1
ATOM 1065 C C . ARG A 1 134 ? 0.655 -9.378 -2.184 1.00 95.50 134 ARG A C 1
ATOM 1067 O O . ARG A 1 134 ? 1.197 -9.806 -3.199 1.00 95.50 134 ARG A O 1
ATOM 1074 N N . THR A 1 135 ? -0.108 -8.291 -2.167 1.00 97.00 135 THR A N 1
ATOM 1075 C CA . THR A 1 135 ? -0.407 -7.502 -3.365 1.00 97.00 135 THR A CA 1
ATOM 1076 C C . THR A 1 135 ? -0.039 -6.052 -3.128 1.00 97.00 135 THR A C 1
ATOM 1078 O O . THR A 1 135 ? -0.589 -5.417 -2.232 1.00 97.00 135 THR A O 1
ATOM 1081 N N . LEU A 1 136 ? 0.851 -5.516 -3.957 1.00 95.25 136 LEU A N 1
ATOM 1082 C CA . LEU A 1 136 ? 1.207 -4.104 -3.962 1.00 95.25 136 LEU A CA 1
ATOM 1083 C C . LEU A 1 136 ? 0.860 -3.506 -5.320 1.00 95.25 136 LEU A C 1
ATOM 1085 O O . LEU A 1 136 ? 1.354 -3.968 -6.345 1.00 95.25 136 LEU A O 1
ATOM 1089 N N . ALA A 1 137 ? 0.032 -2.470 -5.328 1.00 94.12 137 ALA A N 1
ATOM 1090 C CA . ALA A 1 137 ? -0.264 -1.680 -6.509 1.00 94.12 137 ALA A CA 1
ATOM 1091 C C . ALA A 1 137 ? 0.105 -0.220 -6.265 1.00 94.12 137 ALA A C 1
ATOM 1093 O O . ALA A 1 137 ? -0.363 0.389 -5.304 1.00 94.12 137 ALA A O 1
ATOM 1094 N N . ILE A 1 138 ? 0.923 0.345 -7.146 1.00 90.38 138 ILE A N 1
ATOM 1095 C CA . ILE A 1 138 ? 1.350 1.741 -7.079 1.00 90.38 138 ILE A CA 1
ATOM 1096 C C . ILE A 1 138 ? 0.988 2.413 -8.394 1.00 90.38 138 ILE A C 1
ATOM 1098 O O . ILE A 1 138 ? 1.355 1.936 -9.469 1.00 90.38 138 ILE A O 1
ATOM 1102 N N . SER A 1 139 ? 0.268 3.528 -8.297 1.00 88.88 139 SER A N 1
ATOM 1103 C CA . SER A 1 139 ? -0.224 4.283 -9.438 1.00 88.88 139 SER A CA 1
ATOM 1104 C C . SER A 1 139 ? 0.162 5.759 -9.365 1.00 88.88 139 SER A C 1
ATOM 1106 O O . SER A 1 139 ? -0.025 6.396 -8.330 1.00 88.88 139 SER A O 1
ATOM 1108 N N . GLY A 1 140 ? 0.724 6.287 -10.459 1.00 83.81 140 GLY A N 1
ATOM 1109 C CA . GLY A 1 140 ? 1.024 7.716 -10.639 1.00 83.81 140 GLY A CA 1
ATOM 1110 C C . GLY A 1 140 ? 2.090 8.304 -9.699 1.00 83.81 140 GLY A C 1
ATOM 1111 O O . GLY A 1 140 ? 2.166 9.518 -9.487 1.00 83.81 140 GLY A O 1
ATOM 1112 N N . VAL A 1 141 ? 2.950 7.447 -9.145 1.00 79.94 141 VAL A N 1
ATOM 1113 C CA . VAL A 1 141 ? 4.091 7.823 -8.298 1.00 79.94 141 VAL A CA 1
ATOM 1114 C C . VAL A 1 141 ? 5.392 7.832 -9.116 1.00 79.94 141 VAL A C 1
ATOM 1116 O O . VAL A 1 141 ? 5.635 6.933 -9.925 1.00 79.94 141 VAL A O 1
ATOM 1119 N N . ASP A 1 142 ? 6.247 8.840 -8.902 1.00 80.12 142 ASP A N 1
ATOM 1120 C CA . ASP A 1 142 ? 7.620 8.855 -9.426 1.00 80.12 142 ASP A CA 1
ATOM 1121 C C . ASP A 1 142 ? 8.559 8.100 -8.482 1.00 80.12 142 ASP A C 1
ATOM 1123 O O . ASP A 1 142 ? 8.935 8.581 -7.413 1.00 80.12 142 ASP A O 1
ATOM 1127 N N . MET A 1 143 ? 8.924 6.888 -8.883 1.00 79.06 143 MET A N 1
ATOM 1128 C CA . MET A 1 143 ? 9.682 5.948 -8.071 1.00 79.06 143 MET A CA 1
ATOM 1129 C C . MET A 1 143 ? 11.191 6.156 -8.148 1.00 79.06 143 MET A C 1
ATOM 1131 O O . MET A 1 143 ? 11.917 5.689 -7.268 1.00 79.06 143 MET A O 1
ATOM 1135 N N . ASN A 1 144 ? 11.680 6.890 -9.153 1.00 75.56 144 ASN A N 1
ATOM 1136 C CA . ASN A 1 144 ? 13.111 7.148 -9.340 1.00 75.56 144 ASN A CA 1
ATOM 113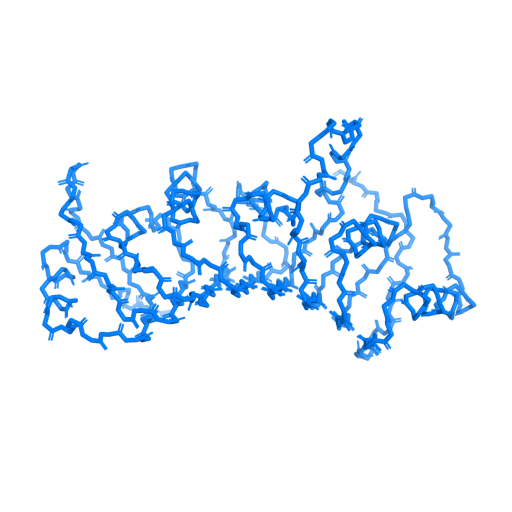7 C C . ASN A 1 144 ? 13.755 7.793 -8.106 1.00 75.56 144 ASN A C 1
ATOM 1139 O O . ASN A 1 144 ? 14.924 7.564 -7.798 1.00 75.56 144 ASN A O 1
ATOM 1143 N N . ARG A 1 145 ? 12.979 8.588 -7.364 1.00 71.50 145 ARG A N 1
ATOM 1144 C CA . ARG A 1 145 ? 13.430 9.266 -6.144 1.00 71.50 145 ARG A CA 1
ATOM 1145 C C . ARG A 1 145 ? 13.675 8.311 -4.974 1.00 71.50 145 ARG A C 1
ATOM 1147 O O . ARG A 1 145 ? 14.495 8.620 -4.109 1.00 71.50 145 ARG A O 1
ATOM 1154 N N . TYR A 1 146 ? 13.003 7.159 -4.937 1.00 71.56 146 TYR A N 1
ATOM 1155 C CA . TYR A 1 146 ? 13.087 6.215 -3.814 1.00 71.56 146 TYR A CA 1
ATOM 1156 C C . TYR A 1 146 ? 14.221 5.223 -3.962 1.00 71.56 146 TYR A C 1
ATOM 1158 O O . TYR A 1 146 ? 14.926 4.940 -2.993 1.00 71.56 146 TYR A O 1
ATOM 1166 N N . PHE A 1 147 ? 14.422 4.738 -5.182 1.00 68.31 147 PHE A N 1
ATOM 1167 C CA . PHE A 1 147 ? 15.420 3.721 -5.469 1.00 68.31 147 PHE A CA 1
ATOM 1168 C C . PHE A 1 147 ? 16.860 4.233 -5.295 1.00 68.31 147 PHE A C 1
ATOM 1170 O O . PHE A 1 147 ? 17.722 3.497 -4.823 1.00 68.31 147 PHE A O 1
ATOM 1177 N N . ARG A 1 148 ? 17.109 5.539 -5.495 1.00 63.19 148 ARG A N 1
ATOM 1178 C CA . ARG A 1 148 ? 18.426 6.176 -5.262 1.00 63.19 148 ARG A CA 1
ATOM 1179 C C . ARG A 1 148 ? 18.963 6.038 -3.825 1.00 63.19 148 ARG A C 1
ATOM 1181 O O . ARG A 1 148 ? 20.144 6.286 -3.594 1.00 63.19 148 ARG A O 1
ATOM 1188 N N . ARG A 1 149 ? 18.124 5.686 -2.841 1.00 54.00 149 ARG A N 1
ATOM 1189 C CA . ARG A 1 149 ? 18.512 5.591 -1.419 1.00 54.00 149 ARG A CA 1
ATOM 1190 C C . ARG A 1 149 ? 18.930 4.188 -0.959 1.00 54.00 149 ARG A C 1
ATOM 1192 O O . ARG A 1 149 ? 19.348 4.057 0.189 1.00 54.00 149 ARG A O 1
ATOM 1199 N N . LEU A 1 150 ? 18.880 3.174 -1.826 1.00 56.09 150 LEU A N 1
ATOM 1200 C CA . LEU A 1 150 ? 19.253 1.787 -1.494 1.00 56.09 150 LEU A CA 1
ATOM 1201 C C . LEU A 1 150 ? 20.766 1.528 -1.436 1.00 56.09 150 LEU A C 1
ATOM 1203 O O . LEU A 1 150 ? 21.181 0.424 -1.115 1.00 56.09 150 LEU A O 1
ATOM 1207 N N . ASN A 1 151 ? 21.609 2.550 -1.621 1.00 49.12 151 ASN A N 1
ATOM 1208 C CA . ASN A 1 151 ? 23.071 2.441 -1.483 1.00 49.12 151 ASN A CA 1
ATOM 1209 C C . ASN A 1 151 ? 23.562 2.057 -0.068 1.00 49.12 151 ASN A C 1
ATOM 1211 O O . ASN A 1 151 ? 24.767 2.008 0.177 1.00 49.12 151 ASN A O 1
ATOM 1215 N N . LYS A 1 152 ? 22.664 1.792 0.887 1.00 51.91 152 LYS A N 1
ATOM 1216 C CA . LYS A 1 152 ? 23.019 1.090 2.118 1.00 51.91 152 LYS A CA 1
ATOM 1217 C C . LYS A 1 152 ? 22.821 -0.395 1.874 1.00 51.91 152 LYS A C 1
ATOM 1219 O O . LYS A 1 152 ? 21.688 -0.843 1.748 1.00 51.91 152 LYS A O 1
ATOM 1224 N N . ALA A 1 153 ? 23.946 -1.106 1.805 1.00 44.66 153 ALA A N 1
ATOM 1225 C CA . ALA A 1 153 ? 24.002 -2.547 1.631 1.00 44.66 153 ALA A CA 1
ATOM 1226 C C . ALA A 1 153 ? 22.896 -3.248 2.441 1.00 44.66 153 ALA A C 1
ATOM 1228 O O . ALA A 1 153 ? 22.696 -2.892 3.611 1.00 44.66 153 ALA A O 1
ATOM 1229 N N . PRO A 1 154 ? 22.199 -4.225 1.839 1.00 51.53 154 PRO A N 1
ATOM 1230 C CA . PRO A 1 154 ? 21.189 -4.986 2.539 1.00 51.53 154 PRO A CA 1
ATOM 1231 C C . PRO A 1 154 ? 21.791 -5.550 3.841 1.00 51.53 154 PRO A C 1
ATOM 1233 O O . PRO A 1 154 ? 22.775 -6.288 3.816 1.00 51.53 154 PRO A O 1
ATOM 1236 N N . GLY A 1 155 ? 21.214 -5.186 4.992 1.00 50.66 155 GLY A N 1
ATOM 1237 C CA . GLY A 1 155 ? 21.604 -5.744 6.289 1.00 50.66 155 GLY A CA 1
ATOM 1238 C C . GLY A 1 155 ? 21.412 -7.274 6.355 1.00 50.66 155 GLY A C 1
ATOM 1239 O O . GLY A 1 155 ? 20.603 -7.834 5.630 1.00 50.66 155 GLY A O 1
ATOM 1240 N N . PRO A 1 156 ? 22.105 -7.997 7.244 1.00 46.72 156 PRO A N 1
ATOM 1241 C CA . PRO A 1 156 ? 22.176 -9.469 7.241 1.00 46.72 156 PRO A CA 1
ATOM 1242 C C . PRO A 1 156 ? 20.877 -10.231 7.616 1.00 46.72 156 PRO A C 1
ATOM 1244 O O . PRO A 1 156 ? 20.939 -11.416 7.930 1.00 46.72 156 PRO A O 1
ATOM 1247 N N . PHE A 1 157 ? 19.696 -9.600 7.584 1.00 46.19 157 PHE A N 1
ATOM 1248 C CA . PHE A 1 157 ? 18.429 -10.164 8.081 1.00 46.19 157 PHE A CA 1
ATOM 1249 C C . PHE A 1 157 ? 17.402 -10.559 6.998 1.00 46.19 157 PHE A C 1
ATOM 1251 O O . PHE A 1 157 ? 16.258 -10.858 7.338 1.00 46.19 157 PHE A O 1
ATOM 1258 N N . TYR A 1 158 ? 17.763 -10.626 5.709 1.00 52.31 158 TYR A N 1
ATOM 1259 C CA . TYR A 1 158 ? 16.851 -11.100 4.645 1.00 52.31 158 TYR A CA 1
ATOM 1260 C C . TYR A 1 158 ? 16.744 -12.623 4.629 1.00 52.31 158 TYR A C 1
ATOM 1262 O O . TYR A 1 158 ? 17.155 -13.295 3.689 1.00 52.31 158 TYR A O 1
ATOM 1270 N N . ASN A 1 159 ? 16.224 -13.193 5.706 1.00 48.59 159 ASN A N 1
ATOM 1271 C CA . ASN A 1 159 ? 15.924 -14.609 5.749 1.00 48.59 159 ASN A CA 1
ATOM 1272 C C . ASN A 1 159 ? 14.678 -14.808 6.603 1.00 48.59 159 ASN A C 1
ATOM 1274 O O . ASN A 1 159 ? 14.776 -14.979 7.814 1.00 48.59 159 ASN A O 1
ATOM 1278 N N . THR A 1 160 ? 13.504 -14.663 5.977 1.00 47.56 160 THR A N 1
ATOM 1279 C CA . THR A 1 160 ? 12.266 -15.415 6.270 1.00 47.56 160 THR A CA 1
ATOM 1280 C C . THR A 1 160 ? 11.097 -14.901 5.412 1.00 47.56 160 THR A C 1
ATOM 1282 O O . THR A 1 160 ? 10.566 -13.821 5.634 1.00 47.56 160 THR A O 1
ATOM 1285 N N . ALA A 1 161 ? 10.686 -15.707 4.427 1.00 55.28 161 ALA A N 1
ATOM 1286 C CA . ALA A 1 161 ? 9.306 -15.882 3.940 1.00 55.28 161 ALA A CA 1
ATOM 1287 C C . ALA A 1 161 ? 8.453 -14.671 3.480 1.00 55.28 161 ALA A C 1
ATOM 1289 O O . ALA A 1 161 ? 7.249 -14.840 3.281 1.00 55.28 161 ALA A O 1
ATOM 1290 N N . ARG A 1 162 ? 9.013 -13.474 3.269 1.00 67.38 162 ARG A N 1
ATOM 1291 C CA . ARG A 1 162 ? 8.253 -12.329 2.731 1.00 67.38 162 ARG A CA 1
ATOM 1292 C C . ARG A 1 162 ? 8.100 -12.452 1.220 1.00 67.38 162 ARG A C 1
ATOM 1294 O O . ARG A 1 162 ? 8.943 -11.981 0.465 1.00 67.38 162 ARG A O 1
ATOM 1301 N N . LEU A 1 163 ? 7.033 -13.125 0.802 1.00 81.06 163 LEU A N 1
ATOM 1302 C CA . LEU A 1 163 ? 6.692 -13.305 -0.604 1.00 81.06 163 LEU A CA 1
ATOM 1303 C C . LEU A 1 163 ? 5.638 -12.280 -1.008 1.00 81.06 163 LEU A C 1
ATOM 1305 O O . LEU A 1 163 ? 4.456 -12.423 -0.682 1.00 81.06 163 LEU A O 1
ATOM 1309 N N . LEU A 1 164 ? 6.074 -11.268 -1.754 1.00 90.81 164 LEU A N 1
ATOM 1310 C CA . LEU A 1 164 ? 5.149 -10.446 -2.514 1.00 90.81 164 LEU A CA 1
ATOM 1311 C C . LEU A 1 164 ? 4.610 -11.335 -3.639 1.00 90.81 164 LEU A C 1
ATOM 1313 O O . LEU A 1 164 ? 5.375 -11.837 -4.447 1.00 90.81 164 LEU A O 1
ATOM 1317 N N . HIS A 1 165 ? 3.307 -11.591 -3.694 1.00 93.88 165 HIS A N 1
ATOM 1318 C CA . HIS A 1 165 ? 2.734 -12.432 -4.745 1.00 93.88 165 HIS A CA 1
ATOM 1319 C C . HIS A 1 165 ? 2.505 -11.625 -6.024 1.00 93.88 165 HIS A C 1
ATOM 1321 O O . HIS A 1 165 ? 2.783 -12.098 -7.124 1.00 93.88 165 HIS A O 1
ATOM 1327 N N . THR A 1 166 ? 1.993 -10.402 -5.891 1.00 96.00 166 THR A N 1
ATOM 1328 C CA . THR A 1 166 ? 1.593 -9.567 -7.021 1.00 96.00 166 THR A CA 1
ATOM 1329 C C . THR A 1 166 ? 2.094 -8.136 -6.874 1.00 96.00 166 THR A C 1
ATOM 1331 O O . THR A 1 166 ? 1.871 -7.492 -5.849 1.00 96.00 166 THR A O 1
ATOM 1334 N N . LEU A 1 167 ? 2.726 -7.626 -7.931 1.00 95.12 167 LEU A N 1
ATOM 1335 C CA . LEU A 1 167 ? 3.196 -6.247 -8.029 1.00 95.12 167 LEU A CA 1
ATOM 1336 C C . LEU A 1 167 ? 2.599 -5.562 -9.262 1.00 95.12 167 LEU A C 1
ATOM 1338 O O . LEU A 1 167 ? 2.845 -5.965 -10.398 1.00 95.12 167 LEU A O 1
ATOM 1342 N N . HIS A 1 168 ? 1.839 -4.495 -9.046 1.00 94.62 168 HIS A N 1
ATOM 1343 C CA . HIS A 1 168 ? 1.276 -3.667 -10.103 1.00 94.62 168 HIS A CA 1
ATOM 1344 C C . HIS A 1 168 ? 1.904 -2.277 -10.079 1.00 94.62 168 HIS A C 1
ATOM 1346 O O . HIS A 1 168 ? 1.848 -1.574 -9.072 1.00 94.62 168 HIS A O 1
ATOM 1352 N N . MET A 1 169 ? 2.447 -1.866 -11.215 1.00 91.50 169 MET A N 1
ATOM 1353 C CA . MET A 1 169 ? 2.933 -0.517 -11.457 1.00 91.50 169 MET A CA 1
ATOM 1354 C C . MET A 1 169 ? 2.095 0.098 -12.571 1.00 91.50 169 MET A C 1
ATOM 1356 O O . MET A 1 169 ? 1.984 -0.483 -13.652 1.00 91.50 169 MET A O 1
ATOM 1360 N N . ILE A 1 170 ? 1.464 1.236 -12.294 1.00 90.69 170 ILE A N 1
ATOM 1361 C CA . ILE A 1 170 ? 0.479 1.852 -13.188 1.00 90.69 170 ILE A CA 1
ATOM 1362 C C . ILE A 1 170 ? 0.811 3.330 -13.350 1.00 90.69 170 ILE A C 1
ATOM 1364 O O . ILE A 1 170 ? 0.847 4.074 -12.378 1.00 90.69 170 ILE A O 1
ATOM 1368 N N . GLU A 1 171 ? 1.050 3.791 -14.569 1.00 87.69 171 GLU A N 1
ATOM 1369 C CA . GLU A 1 171 ? 1.366 5.190 -14.853 1.00 87.69 171 GLU A CA 1
ATOM 1370 C C . GLU A 1 171 ? 2.531 5.718 -13.992 1.00 87.69 171 GLU A C 1
ATOM 1372 O O . GLU A 1 171 ? 2.556 6.878 -13.604 1.00 87.69 171 GLU A O 1
ATOM 1377 N N . THR A 1 172 ? 3.508 4.891 -13.632 1.00 83.31 172 THR A N 1
ATOM 1378 C CA . THR A 1 172 ? 4.625 5.295 -12.757 1.00 83.31 172 THR A CA 1
ATOM 1379 C C . THR A 1 172 ? 5.902 5.551 -13.546 1.00 83.31 172 THR A C 1
ATOM 1381 O O . THR A 1 172 ? 6.152 4.915 -14.568 1.00 83.31 172 THR A O 1
ATOM 1384 N N . SER A 1 173 ? 6.755 6.428 -13.027 1.00 83.69 173 SER A N 1
ATOM 1385 C CA . SER A 1 173 ? 8.138 6.581 -13.494 1.00 83.69 173 SER A CA 1
ATOM 1386 C C . SER A 1 173 ? 9.048 5.705 -12.638 1.00 83.69 173 SER A C 1
ATOM 1388 O O . SER A 1 173 ? 8.986 5.813 -11.418 1.00 83.69 173 SER A O 1
ATOM 1390 N N . ILE A 1 174 ? 9.837 4.804 -13.223 1.00 82.38 174 ILE A N 1
ATOM 1391 C CA . ILE A 1 174 ? 10.587 3.791 -12.467 1.00 82.38 174 ILE A CA 1
ATOM 1392 C C . ILE A 1 174 ? 11.995 3.598 -13.028 1.00 82.38 174 ILE A C 1
ATOM 1394 O O . ILE A 1 174 ? 12.158 3.469 -14.240 1.00 82.38 174 ILE A O 1
ATOM 1398 N N . ASP A 1 175 ? 12.988 3.486 -12.146 1.00 84.81 175 ASP A N 1
ATOM 1399 C CA . ASP A 1 175 ? 14.295 2.956 -12.515 1.00 84.81 175 ASP A CA 1
ATOM 1400 C C . ASP A 1 175 ? 14.182 1.447 -12.726 1.00 84.81 175 ASP A C 1
ATOM 1402 O O . ASP A 1 175 ? 13.784 0.694 -11.833 1.00 84.81 175 ASP A O 1
ATOM 1406 N N . TRP A 1 176 ? 14.500 1.018 -13.940 1.00 84.00 176 TRP A N 1
ATOM 1407 C CA . TRP A 1 176 ? 14.308 -0.354 -14.376 1.00 84.00 176 TRP A CA 1
ATOM 1408 C C . TRP A 1 176 ? 15.147 -1.352 -13.564 1.00 84.00 176 TRP A C 1
ATOM 1410 O O . TRP A 1 176 ? 14.652 -2.422 -13.204 1.00 84.00 176 TRP A O 1
ATOM 1420 N N . THR A 1 177 ? 16.391 -0.998 -13.239 1.00 83.88 177 THR A N 1
ATOM 1421 C CA . THR A 1 177 ? 17.303 -1.871 -12.491 1.00 83.88 177 THR A CA 1
ATOM 1422 C C . THR A 1 177 ? 16.775 -2.113 -11.085 1.00 83.88 177 THR A C 1
ATOM 1424 O O . THR A 1 177 ? 16.635 -3.260 -10.663 1.00 83.88 177 THR A O 1
ATOM 1427 N N . SER A 1 178 ? 16.375 -1.057 -10.384 1.00 83.75 178 SER A N 1
ATOM 1428 C CA . SER A 1 178 ? 15.852 -1.207 -9.031 1.00 83.75 178 SER A CA 1
ATOM 1429 C C . SER A 1 178 ? 14.462 -1.849 -8.974 1.00 83.75 178 SER A C 1
ATOM 1431 O O . SER A 1 178 ? 14.115 -2.492 -7.982 1.00 83.75 178 SER A O 1
ATOM 1433 N N . TYR A 1 179 ? 13.659 -1.732 -10.035 1.00 87.94 179 TYR A N 1
ATOM 1434 C CA . TYR A 1 179 ? 12.437 -2.528 -10.161 1.00 87.94 179 TYR A CA 1
ATOM 1435 C C . TYR A 1 179 ? 12.742 -4.022 -10.265 1.00 87.94 179 TYR A C 1
ATOM 1437 O O . TYR A 1 179 ? 12.106 -4.824 -9.583 1.00 87.94 179 TYR A O 1
ATOM 1445 N N . LEU A 1 180 ? 13.727 -4.402 -11.083 1.00 87.69 180 LEU A N 1
ATOM 1446 C CA . LEU A 1 180 ? 14.147 -5.794 -11.210 1.00 87.69 180 LEU A CA 1
ATOM 1447 C C . LEU A 1 180 ? 14.660 -6.344 -9.872 1.00 87.69 180 LEU A C 1
ATOM 1449 O O . LEU A 1 180 ? 14.266 -7.439 -9.477 1.00 87.69 180 LEU A O 1
ATOM 1453 N N . GLU A 1 181 ? 15.459 -5.558 -9.145 1.00 86.00 181 GLU A N 1
ATOM 1454 C CA . GLU A 1 181 ? 15.915 -5.898 -7.792 1.00 86.00 181 GLU A CA 1
ATOM 1455 C C . GLU A 1 181 ? 14.742 -6.115 -6.832 1.00 86.00 181 GLU A C 1
ATOM 1457 O O . GLU A 1 181 ? 14.733 -7.101 -6.103 1.00 86.00 181 GLU A O 1
ATOM 1462 N N . LEU A 1 182 ? 13.727 -5.245 -6.850 1.00 87.12 182 LEU A N 1
ATOM 1463 C CA . LEU A 1 182 ? 12.523 -5.401 -6.030 1.00 87.12 182 LEU A CA 1
ATOM 1464 C C . LEU A 1 182 ? 11.794 -6.718 -6.348 1.00 87.12 182 LEU A C 1
ATOM 1466 O O . LEU A 1 182 ? 11.431 -7.465 -5.438 1.00 87.12 182 LEU A O 1
ATOM 1470 N N . VAL A 1 183 ? 11.594 -7.019 -7.634 1.00 90.12 183 VAL A N 1
ATOM 1471 C CA . VAL A 1 183 ? 10.928 -8.250 -8.091 1.00 90.12 183 VAL A CA 1
ATOM 1472 C C . VAL A 1 183 ? 11.704 -9.487 -7.631 1.00 90.12 183 VAL A C 1
ATOM 1474 O O . VAL A 1 183 ? 11.099 -10.417 -7.097 1.00 90.12 183 VAL A O 1
ATOM 1477 N N . GLN A 1 184 ? 13.030 -9.489 -7.797 1.00 88.00 184 GLN A N 1
ATOM 1478 C CA . GLN A 1 184 ? 13.902 -10.596 -7.397 1.00 88.00 184 GLN A CA 1
ATOM 1479 C C . GLN A 1 184 ? 13.968 -10.758 -5.875 1.00 88.00 184 GLN A C 1
ATOM 1481 O O . GLN A 1 184 ? 13.832 -11.870 -5.368 1.00 88.00 184 GLN A O 1
ATOM 1486 N N . MET A 1 185 ? 14.143 -9.655 -5.144 1.00 86.12 185 MET A N 1
ATOM 1487 C CA . MET A 1 185 ? 14.328 -9.649 -3.692 1.00 86.12 185 MET A CA 1
ATOM 1488 C C . MET A 1 185 ? 13.103 -10.183 -2.947 1.00 86.12 185 MET A C 1
ATOM 1490 O O . MET A 1 185 ? 13.258 -10.895 -1.958 1.00 86.12 185 MET A O 1
ATOM 1494 N N . TYR A 1 186 ? 11.896 -9.864 -3.421 1.00 87.88 186 TYR A N 1
ATOM 1495 C CA . TYR A 1 186 ? 10.645 -10.266 -2.765 1.00 87.88 186 TYR A CA 1
ATOM 1496 C C . TYR A 1 186 ? 9.893 -11.387 -3.494 1.00 87.88 186 TYR A C 1
ATOM 1498 O O . TYR A 1 186 ? 8.789 -11.749 -3.082 1.00 87.88 186 TYR A O 1
ATOM 1506 N N . GLY A 1 187 ? 10.483 -11.948 -4.555 1.00 87.75 187 GLY A N 1
ATOM 1507 C CA . GLY A 1 187 ? 9.966 -13.122 -5.257 1.00 87.75 187 GLY A CA 1
ATOM 1508 C C . GLY A 1 187 ? 8.592 -12.917 -5.896 1.00 87.75 187 GLY A C 1
ATOM 1509 O O . GL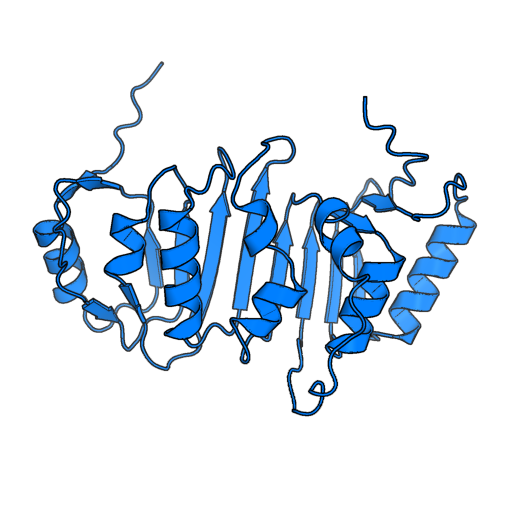Y A 1 187 ? 7.739 -13.801 -5.787 1.00 87.75 187 GLY A O 1
ATOM 1510 N N . ALA A 1 188 ? 8.366 -11.766 -6.540 1.00 91.69 188 ALA A N 1
ATOM 1511 C CA . ALA A 1 188 ? 7.080 -11.459 -7.166 1.00 91.69 188 ALA A CA 1
ATOM 1512 C C . ALA A 1 188 ? 6.687 -12.513 -8.215 1.00 91.69 188 ALA A C 1
ATOM 1514 O O . ALA A 1 188 ? 7.412 -12.752 -9.178 1.00 91.69 188 ALA A O 1
ATOM 1515 N N . GLN A 1 189 ? 5.519 -13.138 -8.035 1.00 92.06 189 GLN A N 1
ATOM 1516 C CA . GLN A 1 189 ? 5.030 -14.215 -8.911 1.00 92.06 189 GLN A CA 1
ATOM 1517 C C . GLN A 1 189 ? 4.211 -13.699 -10.089 1.00 92.06 189 GLN A C 1
ATOM 1519 O O . GLN A 1 189 ? 4.141 -14.351 -11.129 1.00 92.06 189 GLN A O 1
ATOM 1524 N N . LYS A 1 190 ? 3.600 -12.529 -9.911 1.00 95.00 190 LYS A N 1
ATOM 1525 C CA . LYS A 1 190 ? 2.839 -11.827 -10.930 1.00 95.00 190 LYS A CA 1
ATOM 1526 C C . LYS A 1 190 ? 3.227 -10.369 -10.949 1.00 95.00 190 LYS A C 1
ATOM 1528 O O . LYS A 1 190 ? 3.196 -9.697 -9.915 1.00 95.00 190 LYS A O 1
ATOM 1533 N N . ILE A 1 191 ? 3.506 -9.860 -12.137 1.00 95.00 191 ILE A N 1
ATOM 1534 C CA . ILE A 1 191 ? 3.819 -8.454 -12.319 1.00 95.00 191 ILE A CA 1
ATOM 1535 C C . ILE A 1 191 ? 2.986 -7.838 -13.431 1.00 95.00 191 ILE A C 1
ATOM 1537 O O . ILE A 1 191 ? 2.686 -8.449 -14.458 1.00 95.00 191 ILE A O 1
ATOM 1541 N N . THR A 1 192 ? 2.572 -6.597 -13.218 1.00 94.06 192 THR A N 1
ATOM 1542 C CA . THR A 1 192 ? 1.901 -5.801 -14.241 1.00 94.06 192 THR A CA 1
ATOM 1543 C C . THR A 1 192 ? 2.539 -4.434 -14.305 1.00 94.06 192 THR A C 1
ATOM 1545 O O . THR A 1 192 ? 2.642 -3.753 -13.290 1.00 94.06 192 THR A O 1
ATOM 1548 N N . ILE A 1 193 ? 2.935 -4.041 -15.506 1.00 91.25 193 ILE A N 1
ATOM 1549 C CA . ILE A 1 193 ? 3.453 -2.718 -15.823 1.00 91.25 193 ILE A CA 1
ATOM 1550 C C . ILE A 1 193 ? 2.480 -2.118 -16.830 1.00 91.25 193 ILE A C 1
ATOM 1552 O O . ILE A 1 193 ? 2.296 -2.681 -17.910 1.00 91.25 193 ILE A O 1
ATOM 1556 N N . TRP A 1 194 ? 1.835 -1.010 -16.481 1.00 90.44 194 TRP A N 1
ATOM 1557 C CA . TRP A 1 194 ? 0.862 -0.347 -17.344 1.00 90.44 194 TRP A CA 1
ATOM 1558 C C . TRP A 1 194 ? 1.190 1.136 -17.494 1.00 90.44 194 TRP A C 1
ATOM 1560 O O . TRP A 1 194 ? 1.233 1.845 -16.499 1.00 90.44 194 TRP A O 1
ATOM 1570 N N . ASP A 1 195 ? 1.429 1.598 -18.725 1.00 87.31 195 ASP A N 1
ATOM 1571 C CA . ASP A 1 195 ? 1.698 3.015 -19.056 1.00 87.31 195 ASP A CA 1
ATOM 1572 C C . ASP A 1 195 ? 2.833 3.651 -18.214 1.00 87.31 195 ASP A C 1
ATOM 1574 O O . ASP A 1 195 ? 2.834 4.837 -17.882 1.00 87.31 195 ASP A O 1
ATOM 1578 N N . CYS A 1 196 ? 3.820 2.836 -17.829 1.00 84.81 196 CYS A N 1
ATOM 1579 C CA . CYS A 1 196 ? 4.973 3.270 -17.045 1.00 84.81 196 CYS A CA 1
ATOM 1580 C C . CYS A 1 196 ? 6.097 3.833 -17.927 1.00 84.81 196 CYS A C 1
ATOM 1582 O O . CYS A 1 196 ? 6.352 3.363 -19.039 1.00 84.81 196 CYS A O 1
ATOM 1584 N N . THR A 1 197 ? 6.847 4.777 -17.362 1.00 82.88 197 THR A N 1
ATOM 1585 C CA . THR A 1 197 ? 8.095 5.299 -17.929 1.00 82.88 197 THR A CA 1
ATOM 1586 C C . THR A 1 197 ? 9.264 4.592 -17.247 1.00 82.88 197 THR A C 1
ATOM 1588 O O . THR A 1 197 ? 9.447 4.749 -16.039 1.00 82.88 197 THR A O 1
ATOM 1591 N N . LEU A 1 198 ? 10.045 3.806 -17.992 1.00 79.69 198 LEU A N 1
ATOM 1592 C CA . LEU A 1 198 ? 11.230 3.125 -17.461 1.00 79.69 198 LEU A CA 1
ATOM 1593 C C . LEU A 1 198 ? 12.495 3.930 -17.764 1.00 79.69 198 LEU A C 1
ATOM 1595 O O . LEU A 1 198 ? 12.738 4.303 -18.912 1.00 79.69 198 LEU A O 1
ATOM 1599 N N . TYR A 1 199 ? 13.305 4.159 -16.736 1.00 75.88 199 TYR A N 1
ATOM 1600 C CA . TYR A 1 199 ? 14.580 4.863 -16.813 1.00 75.88 199 TYR A CA 1
ATOM 1601 C C . TYR A 1 199 ? 15.740 3.894 -16.585 1.00 75.88 199 TYR A C 1
ATOM 1603 O O . TYR A 1 199 ? 15.587 2.870 -15.920 1.00 75.88 199 TYR A O 1
ATOM 1611 N N . ASN A 1 200 ? 16.901 4.243 -17.134 1.00 69.38 200 ASN A N 1
ATOM 1612 C CA . ASN A 1 200 ? 18.182 3.676 -16.738 1.00 69.38 200 ASN A CA 1
ATOM 1613 C C . ASN A 1 200 ? 18.992 4.789 -16.066 1.00 69.38 200 ASN A C 1
ATOM 1615 O O . ASN A 1 200 ? 19.053 5.901 -16.599 1.00 69.38 200 ASN A O 1
ATOM 1619 N N . LEU A 1 201 ? 19.613 4.507 -14.922 1.00 57.56 201 LEU A N 1
ATOM 1620 C CA . LEU A 1 201 ? 20.521 5.450 -14.256 1.00 57.56 201 LEU A CA 1
ATOM 1621 C C . LEU A 1 201 ? 21.713 5.839 -15.150 1.00 57.56 201 LEU A C 1
ATOM 1623 O O . LEU A 1 201 ? 22.247 6.940 -15.020 1.00 57.56 201 LEU A O 1
ATOM 1627 N N . GLU A 1 202 ? 22.088 4.971 -16.090 1.00 56.66 202 GLU A N 1
ATOM 1628 C CA . GLU A 1 202 ? 23.128 5.228 -17.084 1.00 56.66 202 GLU A CA 1
ATOM 1629 C C . GLU A 1 202 ? 22.492 5.778 -18.368 1.00 56.66 202 GLU A C 1
ATOM 1631 O O . GLU A 1 202 ? 21.772 5.070 -19.078 1.00 56.66 202 GLU A O 1
ATOM 1636 N N . GLY A 1 203 ? 22.713 7.073 -18.619 1.00 49.06 203 GLY A N 1
ATOM 1637 C CA . GLY A 1 203 ? 21.968 7.932 -19.546 1.00 49.06 203 GLY A CA 1
ATOM 1638 C C . GLY A 1 203 ? 22.123 7.651 -21.043 1.00 49.06 203 GLY A C 1
ATOM 1639 O O . GLY A 1 203 ? 22.426 8.565 -21.806 1.00 49.06 203 GLY A O 1
ATOM 1640 N N . ALA A 1 204 ? 21.865 6.424 -21.481 1.00 49.38 204 ALA A N 1
ATOM 1641 C CA . ALA A 1 204 ? 21.733 6.082 -22.889 1.00 49.38 204 ALA A CA 1
ATOM 1642 C C . ALA A 1 204 ? 20.270 6.208 -23.341 1.00 49.38 204 ALA A C 1
ATOM 1644 O O . ALA A 1 204 ? 19.356 5.659 -22.721 1.00 49.38 204 ALA A O 1
ATOM 1645 N N . SER A 1 205 ? 20.046 6.921 -24.445 1.00 52.97 205 SER A N 1
ATOM 1646 C CA . SER A 1 205 ? 18.817 6.829 -25.232 1.00 52.97 205 SER A CA 1
ATOM 1647 C C . SER A 1 205 ? 18.668 5.390 -25.717 1.00 52.97 205 SER A C 1
ATOM 1649 O O . SER A 1 205 ? 19.519 4.894 -26.450 1.00 52.97 205 SER A O 1
ATOM 1651 N N . ARG A 1 206 ? 17.604 4.721 -25.276 1.00 57.66 206 ARG A N 1
ATOM 1652 C CA . ARG A 1 206 ? 17.355 3.314 -25.586 1.00 57.66 206 ARG A CA 1
ATOM 1653 C C . ARG A 1 206 ? 16.555 3.155 -26.886 1.00 57.66 206 ARG A C 1
ATOM 1655 O O . ARG A 1 206 ? 15.715 4.001 -27.204 1.00 57.66 206 ARG A O 1
ATOM 1662 N N . THR A 1 207 ? 16.832 2.094 -27.638 1.00 60.72 207 THR A N 1
ATOM 1663 C CA . THR A 1 207 ? 16.161 1.734 -28.900 1.00 60.72 207 THR A CA 1
ATOM 1664 C C . THR A 1 207 ? 14.988 0.776 -28.638 1.00 60.72 207 THR A C 1
ATOM 1666 O O . THR A 1 207 ? 14.738 0.355 -27.510 1.00 60.72 207 THR A O 1
ATOM 1669 N N . GLN A 1 208 ? 14.236 0.415 -29.682 1.00 63.28 208 GLN A N 1
ATOM 1670 C CA . GLN A 1 208 ? 13.198 -0.624 -29.607 1.00 63.28 208 GLN A CA 1
ATOM 1671 C C . GLN A 1 208 ? 13.760 -1.983 -29.133 1.00 63.28 208 GLN A C 1
ATOM 1673 O O . GLN A 1 208 ? 13.065 -2.719 -28.435 1.00 63.28 208 GLN A O 1
ATOM 1678 N N . GLU A 1 209 ? 15.029 -2.277 -29.436 1.00 64.19 209 GLU A N 1
ATOM 1679 C CA . GLU A 1 209 ? 15.726 -3.500 -29.008 1.00 64.19 209 GLU A CA 1
ATOM 1680 C C . GLU A 1 209 ? 15.831 -3.586 -27.476 1.00 64.19 209 GLU A C 1
ATOM 1682 O O . GLU A 1 209 ? 15.638 -4.652 -26.891 1.00 64.19 209 GLU A O 1
ATOM 1687 N N . ASP A 1 210 ? 16.015 -2.457 -26.787 1.00 71.56 210 ASP A N 1
ATOM 1688 C CA . ASP A 1 210 ? 16.085 -2.436 -25.325 1.00 71.56 210 ASP A CA 1
ATOM 1689 C C . ASP A 1 210 ? 14.754 -2.801 -24.652 1.00 71.56 210 ASP A C 1
ATOM 1691 O O . ASP A 1 210 ? 14.743 -3.326 -23.536 1.00 71.56 210 ASP A O 1
ATOM 1695 N N . GLN A 1 211 ? 13.618 -2.539 -25.308 1.00 72.50 211 GLN A N 1
ATOM 1696 C CA . GLN A 1 211 ? 12.307 -2.923 -24.780 1.00 72.50 211 GLN A CA 1
ATOM 1697 C C . GLN A 1 211 ? 12.114 -4.442 -24.811 1.00 72.50 211 GLN A C 1
ATOM 1699 O O . GLN A 1 211 ? 11.546 -5.011 -23.875 1.00 72.50 211 GLN A O 1
ATOM 1704 N N . GLU A 1 212 ? 12.591 -5.105 -25.865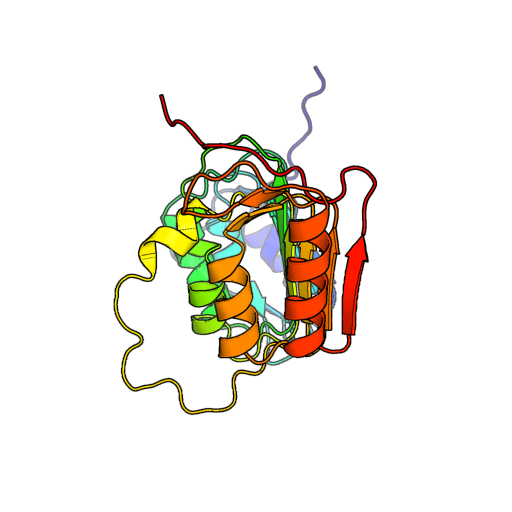 1.00 78.50 212 GLU A N 1
ATOM 1705 C CA . GLU A 1 212 ? 12.563 -6.565 -25.976 1.00 78.50 212 GLU A CA 1
ATOM 1706 C C . GLU A 1 212 ? 13.478 -7.209 -24.936 1.00 78.50 212 GLU A C 1
ATOM 1708 O O . GLU A 1 212 ? 13.061 -8.148 -24.256 1.00 78.50 212 GLU A O 1
ATOM 1713 N N . VAL A 1 213 ? 14.668 -6.638 -24.722 1.00 82.44 213 VAL A N 1
ATOM 1714 C CA . VAL A 1 213 ? 15.586 -7.069 -23.659 1.00 82.44 213 VAL A CA 1
ATOM 1715 C C . VAL A 1 213 ? 14.934 -6.932 -22.283 1.00 82.44 213 VAL A C 1
ATOM 1717 O O . VAL A 1 213 ? 14.932 -7.893 -21.514 1.00 82.44 213 VAL A O 1
ATOM 1720 N N . ILE A 1 214 ? 14.318 -5.785 -21.973 1.00 81.44 214 ILE A N 1
ATOM 1721 C CA . ILE A 1 214 ? 13.597 -5.577 -20.705 1.00 81.44 214 ILE A CA 1
ATOM 1722 C C . ILE A 1 214 ? 12.500 -6.631 -20.523 1.00 81.44 214 ILE A C 1
ATOM 1724 O O . ILE A 1 214 ? 12.414 -7.258 -19.468 1.00 81.44 214 ILE A O 1
ATOM 1728 N N . ARG A 1 215 ? 11.668 -6.859 -21.546 1.00 81.81 215 ARG A N 1
ATOM 1729 C CA . ARG A 1 215 ? 10.590 -7.859 -21.486 1.00 81.81 215 ARG A CA 1
ATOM 1730 C C . ARG A 1 215 ? 11.131 -9.269 -21.282 1.00 81.81 215 ARG A C 1
ATOM 1732 O O . ARG A 1 215 ? 10.579 -10.009 -20.472 1.00 81.81 215 ARG A O 1
ATOM 1739 N N . SER A 1 216 ? 12.210 -9.623 -21.976 1.00 85.38 216 SER A N 1
ATOM 1740 C CA . SER A 1 216 ? 12.870 -10.918 -21.820 1.00 85.38 216 SER A CA 1
ATOM 1741 C C . SER A 1 216 ? 13.419 -11.095 -20.405 1.00 85.38 216 SER A C 1
ATOM 1743 O O . SER A 1 216 ? 13.249 -12.157 -19.808 1.00 85.38 216 SER A O 1
ATOM 1745 N N . LEU A 1 217 ? 14.038 -10.057 -19.837 1.00 87.31 217 LEU A N 1
ATOM 1746 C CA . LEU A 1 217 ? 14.543 -10.084 -18.465 1.00 87.31 217 LEU A CA 1
ATOM 1747 C C . LEU A 1 217 ? 13.404 -10.210 -17.450 1.00 87.31 217 LEU A C 1
ATOM 1749 O O . LEU A 1 217 ? 13.490 -11.043 -16.551 1.00 87.31 217 LEU A O 1
ATOM 1753 N N . LEU A 1 218 ? 12.309 -9.464 -17.618 1.00 86.50 218 LEU A N 1
ATOM 1754 C CA . LEU A 1 218 ? 11.121 -9.614 -16.772 1.00 86.50 218 LEU A CA 1
ATOM 1755 C C . LEU A 1 218 ? 10.569 -11.029 -16.801 1.00 86.50 218 LEU A C 1
ATOM 1757 O O . LEU A 1 218 ? 10.372 -11.620 -15.746 1.00 86.50 218 LEU A O 1
ATOM 1761 N N . ALA A 1 219 ? 10.377 -11.580 -17.999 1.00 86.88 219 ALA A N 1
ATOM 1762 C CA . ALA A 1 219 ? 9.857 -12.929 -18.174 1.00 86.88 219 ALA A CA 1
ATOM 1763 C C . ALA A 1 219 ? 10.790 -13.988 -17.562 1.00 86.88 219 ALA A C 1
ATOM 1765 O O . ALA A 1 219 ? 10.318 -15.011 -17.072 1.00 86.88 219 ALA A O 1
ATOM 1766 N N . SER A 1 220 ? 12.105 -13.731 -17.551 1.00 89.25 220 SER A N 1
ATOM 1767 C CA . SER A 1 220 ? 13.089 -14.622 -16.926 1.00 89.25 220 SER A CA 1
ATOM 1768 C C . SER A 1 220 ? 13.014 -14.638 -15.395 1.00 89.25 220 SER A C 1
ATOM 1770 O O . SER A 1 220 ? 13.318 -15.660 -14.785 1.00 89.25 220 SER A O 1
ATOM 1772 N N . VAL A 1 221 ? 12.592 -13.531 -14.774 1.00 88.19 221 VAL A N 1
ATOM 1773 C CA . VAL A 1 221 ? 12.469 -13.410 -13.311 1.00 88.19 221 VAL A CA 1
ATOM 1774 C C . VAL A 1 221 ? 11.058 -13.748 -12.828 1.00 88.19 221 VAL A C 1
ATOM 1776 O O . VAL A 1 221 ? 10.897 -14.335 -11.761 1.00 88.19 221 VAL A O 1
ATOM 1779 N N . CYS A 1 222 ? 10.036 -13.387 -13.600 1.00 89.69 222 CYS A N 1
ATOM 1780 C CA . CYS A 1 222 ? 8.633 -13.535 -13.247 1.00 89.69 222 CYS A CA 1
ATOM 1781 C C . CYS A 1 222 ? 7.829 -14.067 -14.451 1.00 89.69 222 CYS A C 1
ATOM 1783 O O . CYS A 1 222 ? 7.640 -13.343 -15.435 1.00 89.69 222 CYS A O 1
ATOM 1785 N N . PRO A 1 223 ? 7.319 -15.310 -14.401 1.00 81.56 223 PRO A N 1
ATOM 1786 C CA . PRO A 1 223 ? 6.655 -15.917 -15.552 1.00 81.56 223 PRO A CA 1
ATOM 1787 C C . PRO A 1 223 ? 5.293 -15.279 -15.884 1.00 81.56 223 PRO A C 1
ATOM 1789 O O . PRO A 1 223 ? 4.949 -15.191 -17.061 1.00 81.56 223 PRO A O 1
ATOM 1792 N N . ASP A 1 224 ? 4.524 -14.787 -14.899 1.00 92.69 224 ASP A N 1
ATOM 1793 C CA . ASP A 1 224 ? 3.280 -14.025 -15.149 1.00 92.69 224 ASP A CA 1
ATOM 1794 C C . ASP A 1 224 ? 3.585 -12.523 -15.238 1.00 92.69 224 ASP A C 1
ATOM 1796 O O . ASP A 1 224 ? 3.229 -11.722 -14.368 1.00 92.69 224 ASP A O 1
ATOM 1800 N N . THR A 1 225 ? 4.289 -12.153 -16.309 1.00 91.38 225 THR A N 1
ATOM 1801 C CA . THR A 1 225 ? 4.592 -10.760 -16.649 1.00 91.38 225 THR A CA 1
ATOM 1802 C C . THR A 1 225 ? 3.581 -10.208 -17.643 1.00 91.38 225 THR A C 1
ATOM 1804 O O . THR A 1 225 ? 3.405 -10.744 -18.737 1.00 91.38 225 THR A O 1
ATOM 1807 N N . ARG A 1 226 ? 2.975 -9.062 -17.313 1.00 91.12 226 ARG A N 1
ATOM 1808 C CA . ARG A 1 226 ? 2.107 -8.308 -18.229 1.00 91.12 226 ARG A CA 1
ATOM 1809 C C . ARG A 1 226 ? 2.615 -6.887 -18.401 1.00 91.12 226 ARG A C 1
ATOM 1811 O O . ARG A 1 226 ? 2.662 -6.125 -17.441 1.00 91.12 226 ARG A O 1
ATOM 1818 N N . VAL A 1 227 ? 2.950 -6.520 -19.633 1.00 85.94 227 VAL A N 1
ATOM 1819 C CA . VAL A 1 227 ? 3.319 -5.149 -20.007 1.00 85.94 227 VAL A CA 1
ATOM 1820 C C . VAL A 1 227 ? 2.232 -4.610 -20.932 1.00 85.94 227 VAL A C 1
ATOM 1822 O O . VAL A 1 227 ? 2.018 -5.167 -22.006 1.00 85.94 227 VAL A O 1
ATOM 1825 N N . LEU A 1 228 ? 1.517 -3.572 -20.494 1.00 84.31 228 LEU A N 1
ATOM 1826 C CA . LEU A 1 228 ? 0.297 -3.047 -21.120 1.00 84.31 228 LEU A CA 1
ATOM 1827 C C . LEU A 1 228 ? 0.392 -1.520 -21.341 1.00 84.31 228 LEU A C 1
ATOM 1829 O O . LEU A 1 228 ? 1.152 -0.834 -20.655 1.00 84.31 228 LEU A O 1
ATOM 1833 N N . GLY A 1 229 ? -0.428 -0.974 -22.248 1.00 71.56 229 GLY A N 1
ATOM 1834 C CA . GLY A 1 229 ? -0.596 0.473 -22.481 1.00 71.56 229 GLY A CA 1
ATOM 1835 C C . GLY A 1 229 ? -0.125 0.965 -23.855 1.00 71.56 229 GLY A C 1
ATOM 1836 O O . GLY A 1 229 ? 0.680 0.307 -24.508 1.00 71.56 229 GLY A O 1
ATOM 1837 N N . ASP A 1 230 ? -0.632 2.131 -24.271 1.00 58.62 230 ASP A N 1
ATOM 1838 C CA . ASP A 1 230 ? -0.420 2.706 -25.611 1.00 58.62 230 ASP A CA 1
ATOM 1839 C C . ASP A 1 230 ? 0.920 3.459 -25.742 1.00 58.62 230 ASP A C 1
ATOM 1841 O O . ASP A 1 230 ? 1.502 3.507 -26.824 1.00 58.62 230 ASP A O 1
ATOM 1845 N N . ASN A 1 231 ? 1.466 3.998 -24.640 1.00 50.91 231 ASN A N 1
ATOM 1846 C CA . ASN A 1 231 ? 2.803 4.608 -24.594 1.00 50.91 231 ASN A CA 1
ATOM 1847 C C . ASN A 1 231 ? 3.853 3.606 -24.102 1.00 50.91 231 ASN A C 1
ATOM 1849 O O . ASN A 1 231 ? 4.538 3.861 -23.109 1.00 50.91 231 ASN A O 1
ATOM 1853 N N . ILE A 1 232 ? 3.950 2.456 -24.769 1.00 49.41 232 ILE A N 1
ATOM 1854 C CA . ILE A 1 232 ? 4.859 1.358 -24.420 1.00 49.41 232 ILE A CA 1
ATOM 1855 C C . ILE A 1 232 ? 6.266 1.910 -24.153 1.00 49.41 232 ILE A C 1
ATOM 1857 O O . ILE A 1 232 ? 6.996 2.238 -25.085 1.00 49.41 232 ILE A O 1
ATOM 1861 N N . LEU A 1 233 ? 6.613 2.012 -22.864 1.00 50.94 233 LEU A N 1
ATOM 1862 C CA . LEU A 1 233 ? 7.911 2.429 -22.347 1.00 50.94 233 LEU A CA 1
ATOM 1863 C C . LEU A 1 233 ? 8.427 3.703 -23.025 1.00 50.94 233 LEU A C 1
ATOM 1865 O O . LEU A 1 233 ? 9.283 3.646 -23.907 1.00 50.94 233 LEU A O 1
ATOM 1869 N N . LYS A 1 234 ? 7.951 4.879 -22.598 1.00 45.56 234 LYS A N 1
ATOM 1870 C CA . LYS A 1 234 ? 8.654 6.122 -22.943 1.00 45.56 234 LYS A CA 1
ATOM 1871 C C . LYS A 1 234 ? 10.066 6.045 -22.361 1.00 45.56 234 LYS A C 1
ATOM 1873 O O . LYS A 1 234 ? 10.264 6.147 -21.157 1.00 45.56 234 LYS A O 1
ATOM 1878 N N . LEU A 1 235 ? 11.042 5.820 -23.231 1.00 50.50 235 LEU A N 1
ATOM 1879 C CA . LEU A 1 235 ? 12.461 5.796 -22.901 1.00 50.50 235 LEU A CA 1
ATOM 1880 C C . LEU A 1 235 ? 12.908 7.250 -22.793 1.00 50.50 235 LEU A C 1
ATOM 1882 O O . LEU A 1 235 ? 13.354 7.868 -23.757 1.00 50.50 235 LEU A O 1
ATOM 1886 N N . ALA A 1 236 ? 12.666 7.850 -21.635 1.00 42.25 236 ALA A N 1
ATOM 1887 C CA . ALA A 1 236 ? 13.051 9.228 -21.405 1.00 42.25 236 ALA A CA 1
ATOM 1888 C C . ALA A 1 236 ? 14.565 9.285 -21.157 1.00 42.25 236 ALA A C 1
ATOM 1890 O O . ALA A 1 236 ? 15.059 8.849 -20.117 1.00 42.25 236 ALA A O 1
ATOM 1891 N N . GLY A 1 237 ? 15.302 9.826 -22.129 1.00 42.09 237 GLY A N 1
ATOM 1892 C CA . GLY A 1 237 ? 16.685 10.244 -21.927 1.00 42.09 237 GLY A CA 1
ATOM 1893 C C . GLY A 1 237 ? 16.753 11.354 -20.874 1.00 42.09 237 GLY A C 1
ATOM 1894 O O . GLY A 1 237 ? 15.984 12.307 -20.945 1.00 42.09 237 GLY A O 1
ATOM 1895 N N . LEU A 1 238 ? 17.662 11.179 -19.910 1.00 37.34 238 LEU A N 1
ATOM 1896 C CA . LEU A 1 238 ? 18.102 12.114 -18.864 1.00 37.34 238 LEU A CA 1
ATOM 1897 C C . LEU A 1 238 ? 17.011 12.964 -18.181 1.00 37.34 238 LEU A C 1
ATOM 1899 O O . LEU A 1 238 ? 16.560 13.991 -18.684 1.00 37.34 238 LEU A O 1
ATOM 1903 N N . TYR A 1 239 ? 16.712 12.617 -16.927 1.00 38.31 239 TYR A N 1
ATOM 1904 C CA . TYR A 1 239 ? 16.069 13.534 -15.987 1.00 38.31 239 TYR A CA 1
ATOM 1905 C C . TYR A 1 239 ? 17.099 14.587 -15.536 1.00 38.31 239 TYR A C 1
ATOM 1907 O O . TYR A 1 239 ? 17.848 14.364 -14.585 1.00 38.31 239 TYR A O 1
ATOM 1915 N N . ILE A 1 240 ? 17.189 15.714 -16.249 1.00 36.69 240 ILE A N 1
ATOM 1916 C CA . ILE A 1 240 ? 17.956 16.882 -15.792 1.00 36.69 240 ILE A CA 1
ATOM 1917 C C . ILE A 1 240 ? 17.067 17.639 -14.800 1.00 36.69 240 ILE A C 1
ATOM 1919 O O . ILE A 1 240 ? 16.165 18.371 -15.205 1.00 36.69 240 ILE A O 1
ATOM 1923 N N . GLU A 1 241 ? 17.301 17.444 -13.500 1.00 37.00 241 GLU A N 1
ATOM 1924 C CA . GLU A 1 241 ? 16.804 18.374 -12.479 1.00 37.00 241 GLU A CA 1
ATOM 1925 C C . GLU A 1 241 ? 17.432 19.750 -12.749 1.00 37.00 241 GLU A C 1
ATOM 1927 O O . GLU A 1 241 ? 18.657 19.880 -12.764 1.00 37.00 241 GLU A O 1
ATOM 1932 N N . LYS A 1 242 ? 16.595 20.756 -13.019 1.00 34.62 242 LYS A N 1
ATOM 1933 C CA . LYS A 1 242 ? 16.970 22.167 -12.873 1.00 34.62 242 LYS A CA 1
ATOM 1934 C C . LYS A 1 242 ? 16.644 22.626 -11.463 1.00 34.62 242 LYS A C 1
ATOM 1936 O O . LYS A 1 242 ? 15.558 22.235 -10.976 1.00 34.62 242 LYS A O 1
#

Foldseek 3Di:
DDPPPAAEDELVRVQVVVVVCLQDAEDADRHHYPPADPDGAADENANHAEYEDADDEDCLRVLQRYQYHAHAHAYEYHPEDAQAYDPSNLVSVLVSLQRYQHQEYAYEDAADHDYPCLQVPQPVNSCVSRQNHQYYAYYREANVVRLVPCVPPDPPPLDDDSARAEYEYYLYEDALVSVLVVCQSRVHQAYEYENYAYEHPPQDQDDPVVLVVSVVSCCVRYVNYHYYYDNRHPHDGDPDDD